Protein AF-A0AAF0LHL5-F1 (afdb_monomer)

Mean predicted aligned error: 13.48 Å

pLDDT: mean 75.41, std 19.01, range [27.33, 97.56]

Structure (mmCIF, N/CA/C/O backbone):
data_AF-A0AAF0LHL5-F1
#
_entry.id   AF-A0AAF0LHL5-F1
#
loop_
_atom_site.group_PDB
_atom_site.id
_atom_site.type_symbol
_atom_site.label_atom_id
_atom_site.label_alt_id
_atom_site.label_comp_id
_atom_site.label_asym_id
_atom_site.label_entity_id
_atom_site.label_seq_id
_atom_site.pdbx_PDB_ins_code
_atom_site.Cartn_x
_atom_site.Cartn_y
_atom_site.Cartn_z
_atom_site.occupancy
_atom_site.B_iso_or_equiv
_atom_site.auth_seq_id
_atom_site.auth_comp_id
_atom_site.auth_asym_id
_atom_site.auth_atom_id
_atom_site.pdbx_PDB_model_num
ATOM 1 N N . MET A 1 1 ? 44.526 -9.942 -24.706 1.00 38.28 1 MET A N 1
ATOM 2 C CA . MET A 1 1 ? 43.125 -10.410 -24.671 1.00 38.28 1 MET A CA 1
ATOM 3 C C . MET A 1 1 ? 43.137 -11.860 -24.228 1.00 38.28 1 MET A C 1
ATOM 5 O O . MET A 1 1 ? 43.639 -12.691 -24.967 1.00 38.28 1 MET A O 1
ATOM 9 N N . ALA A 1 2 ? 42.674 -12.140 -23.012 1.00 27.33 2 ALA A N 1
ATOM 10 C CA . ALA A 1 2 ? 42.518 -13.495 -22.497 1.00 27.33 2 ALA A CA 1
ATOM 11 C C . ALA A 1 2 ? 41.071 -13.632 -22.015 1.00 27.33 2 ALA A C 1
ATOM 13 O O . ALA A 1 2 ? 40.646 -12.921 -21.106 1.00 27.33 2 ALA A O 1
ATOM 14 N N . THR A 1 3 ? 40.298 -14.488 -22.676 1.00 32.75 3 THR A N 1
ATOM 15 C CA . THR A 1 3 ? 38.988 -14.941 -22.206 1.00 32.75 3 THR A CA 1
ATOM 16 C C . THR A 1 3 ? 39.207 -15.773 -20.950 1.00 32.75 3 THR A C 1
ATOM 18 O O . THR A 1 3 ? 39.743 -16.876 -21.018 1.00 32.75 3 THR A O 1
ATOM 21 N N . ALA A 1 4 ? 38.831 -15.227 -19.795 1.00 29.36 4 ALA A N 1
ATOM 22 C CA . ALA A 1 4 ? 38.802 -15.977 -18.550 1.00 29.36 4 ALA A CA 1
ATOM 23 C C . ALA A 1 4 ? 37.613 -16.947 -18.592 1.00 29.36 4 ALA A C 1
ATOM 25 O O . ALA A 1 4 ? 36.464 -16.557 -18.385 1.00 29.36 4 ALA A O 1
ATOM 26 N N . THR A 1 5 ? 37.887 -18.211 -18.904 1.00 32.66 5 THR A N 1
ATOM 27 C CA . THR A 1 5 ? 36.924 -19.304 -18.759 1.00 32.66 5 THR A CA 1
ATOM 28 C C . THR A 1 5 ? 36.717 -19.551 -17.268 1.00 32.66 5 THR A C 1
ATOM 30 O O . THR A 1 5 ? 37.652 -19.932 -16.564 1.00 32.66 5 THR A O 1
ATOM 33 N N . VAL A 1 6 ? 35.509 -19.290 -16.765 1.00 38.03 6 VAL A N 1
ATOM 34 C CA . VAL A 1 6 ? 35.156 -19.568 -15.367 1.00 38.03 6 VAL A CA 1
ATOM 35 C C . VAL A 1 6 ? 35.183 -21.089 -15.156 1.00 38.03 6 VAL A C 1
ATOM 37 O O . VAL A 1 6 ? 34.511 -21.802 -15.904 1.00 38.03 6 VAL A O 1
ATOM 40 N N . PRO A 1 7 ? 35.948 -21.613 -14.181 1.00 37.81 7 PRO A N 1
ATOM 41 C CA . PRO A 1 7 ? 36.013 -23.048 -13.940 1.00 37.81 7 PRO A CA 1
ATOM 42 C C . PRO A 1 7 ? 34.675 -23.583 -13.393 1.00 37.81 7 PRO A C 1
ATOM 44 O O . PRO A 1 7 ? 34.003 -22.890 -12.620 1.00 37.81 7 PRO A O 1
ATOM 47 N N . PRO A 1 8 ? 34.276 -24.813 -13.767 1.00 45.81 8 PRO A N 1
ATOM 48 C CA . PRO A 1 8 ? 33.046 -25.430 -13.282 1.00 45.81 8 PRO A CA 1
ATOM 49 C C . PRO A 1 8 ? 33.090 -25.646 -11.762 1.00 45.81 8 PRO A C 1
ATOM 51 O O . PRO A 1 8 ? 34.128 -25.977 -11.188 1.00 45.81 8 PRO A O 1
ATOM 54 N N . ARG A 1 9 ? 31.940 -25.461 -11.100 1.00 46.47 9 ARG A N 1
ATOM 55 C CA . ARG A 1 9 ? 31.793 -25.714 -9.660 1.00 46.47 9 ARG A CA 1
ATOM 56 C C . ARG A 1 9 ? 31.705 -27.219 -9.411 1.00 46.47 9 ARG A C 1
ATOM 58 O O . ARG A 1 9 ? 30.797 -27.880 -9.907 1.00 46.47 9 ARG A O 1
ATOM 65 N N . LEU A 1 10 ? 32.634 -27.730 -8.611 1.00 42.38 10 LEU A N 1
ATOM 66 C CA . LEU A 1 10 ? 32.668 -29.116 -8.153 1.00 42.38 10 LEU A CA 1
ATOM 67 C C . LEU A 1 10 ? 31.978 -29.212 -6.790 1.00 42.38 10 LEU A C 1
ATOM 69 O O . LEU A 1 10 ? 32.319 -28.462 -5.872 1.00 42.38 10 LEU A O 1
ATOM 73 N N . ARG A 1 11 ? 31.029 -30.139 -6.629 1.00 48.25 11 ARG A N 1
ATOM 74 C CA . ARG A 1 11 ? 30.453 -30.469 -5.317 1.00 48.25 11 ARG A CA 1
ATOM 75 C C . ARG A 1 11 ? 30.726 -31.933 -4.991 1.00 48.25 11 ARG A C 1
ATOM 77 O O . ARG A 1 11 ? 30.582 -32.801 -5.842 1.00 48.25 11 ARG A O 1
ATOM 84 N N . LYS A 1 12 ? 31.096 -32.202 -3.736 1.00 46.47 12 LYS A N 1
ATOM 85 C CA . LYS A 1 12 ? 31.250 -33.563 -3.212 1.00 46.47 12 LYS A CA 1
ATOM 86 C C . LYS A 1 12 ? 29.893 -34.273 -3.222 1.00 46.47 12 LYS A C 1
ATOM 88 O O . LYS A 1 12 ? 28.905 -33.722 -2.736 1.00 46.47 12 LYS A O 1
ATOM 93 N N . LYS A 1 13 ? 29.855 -35.467 -3.804 1.00 47.84 13 LYS A N 1
ATOM 94 C CA . LYS A 1 13 ? 28.648 -36.277 -3.956 1.00 47.84 13 LYS A CA 1
ATOM 95 C C . LYS A 1 13 ? 28.179 -36.791 -2.592 1.00 47.84 13 LYS A C 1
ATOM 97 O O . LYS A 1 13 ? 28.899 -37.536 -1.932 1.00 47.84 13 LYS A O 1
ATOM 102 N N . ASP A 1 14 ? 26.980 -36.397 -2.167 1.00 52.19 14 ASP A N 1
ATOM 103 C CA . ASP A 1 14 ? 26.334 -36.925 -0.959 1.00 52.19 14 ASP A CA 1
ATOM 104 C C . ASP A 1 14 ? 25.562 -38.203 -1.322 1.00 52.19 14 ASP A C 1
ATOM 106 O O . ASP A 1 14 ? 24.333 -38.240 -1.305 1.00 52.19 14 ASP A O 1
ATOM 110 N N . ASN A 1 15 ? 26.281 -39.262 -1.697 1.00 43.88 15 ASN A N 1
ATOM 111 C CA . ASN A 1 15 ? 25.680 -40.586 -1.808 1.00 43.88 15 ASN A CA 1
ATOM 112 C C . ASN A 1 15 ? 25.747 -41.229 -0.425 1.00 43.88 15 ASN A C 1
ATOM 114 O O . ASN A 1 15 ? 26.839 -41.459 0.087 1.00 43.88 15 ASN A O 1
ATOM 118 N N . GLY A 1 16 ? 24.586 -41.476 0.190 1.00 45.00 16 GLY A N 1
ATOM 119 C CA . GLY A 1 16 ? 24.410 -42.051 1.530 1.00 45.00 16 GLY A CA 1
ATOM 120 C C . GLY A 1 16 ? 24.912 -43.492 1.691 1.00 45.00 16 GLY A C 1
ATOM 121 O O . GLY A 1 16 ? 24.189 -44.353 2.180 1.00 45.00 16 GLY A O 1
ATOM 122 N N . THR A 1 17 ? 26.149 -43.769 1.291 1.00 43.41 17 THR A N 1
ATOM 123 C CA . THR A 1 17 ? 26.846 -45.038 1.474 1.00 43.41 17 THR A CA 1
ATOM 124 C C . THR A 1 17 ? 28.251 -44.728 1.996 1.00 43.41 17 THR A C 1
ATOM 126 O O . THR A 1 17 ? 29.038 -44.086 1.295 1.00 43.41 17 THR A O 1
ATOM 129 N N . PRO A 1 18 ? 28.595 -45.134 3.230 1.00 41.25 18 PRO A N 1
ATOM 130 C CA . PRO A 1 18 ? 29.926 -44.905 3.767 1.00 41.25 18 PRO A CA 1
ATOM 131 C C . PRO A 1 18 ? 30.899 -45.850 3.056 1.00 41.25 18 PRO A C 1
ATOM 133 O O . PRO A 1 18 ? 30.835 -47.058 3.257 1.00 41.25 18 PRO A O 1
ATOM 136 N N . GLY A 1 19 ? 31.778 -45.321 2.198 1.00 44.19 19 GLY A N 1
ATOM 137 C CA . GLY A 1 19 ? 32.835 -46.156 1.617 1.00 44.19 19 GLY A CA 1
ATOM 138 C C . GLY A 1 19 ? 33.629 -45.615 0.432 1.00 44.19 19 GLY A C 1
ATOM 139 O O . GLY A 1 19 ? 34.779 -46.007 0.299 1.00 44.19 19 GLY A O 1
ATOM 140 N N . ASN A 1 20 ? 33.109 -44.697 -0.389 1.00 39.62 20 ASN A N 1
ATOM 141 C CA . ASN A 1 20 ? 33.832 -44.260 -1.595 1.00 39.62 20 ASN A CA 1
ATOM 142 C C . ASN A 1 20 ? 34.191 -42.772 -1.532 1.00 39.62 20 ASN A C 1
ATOM 144 O O . ASN A 1 20 ? 33.354 -41.888 -1.705 1.00 39.62 20 ASN A O 1
ATOM 148 N N . GLY A 1 21 ? 35.464 -42.503 -1.241 1.00 42.56 21 GLY A N 1
ATOM 149 C CA . GLY A 1 21 ? 36.042 -41.167 -1.265 1.00 42.56 21 GLY A CA 1
ATOM 150 C C . GLY A 1 21 ? 36.269 -40.653 -2.689 1.00 42.56 21 GLY A C 1
ATOM 151 O O . GLY A 1 21 ? 36.716 -41.390 -3.560 1.00 42.56 21 GLY A O 1
ATOM 152 N N . GLY A 1 22 ? 36.021 -39.356 -2.886 1.00 46.38 22 GLY A N 1
ATOM 153 C CA . GLY A 1 22 ? 36.695 -38.554 -3.913 1.00 46.38 22 GLY A CA 1
ATOM 154 C C . GLY A 1 22 ? 35.899 -38.156 -5.155 1.00 46.38 22 GLY A C 1
ATOM 155 O O . GLY A 1 22 ? 36.423 -37.372 -5.939 1.00 46.38 22 GLY A O 1
ATOM 156 N N . GLU A 1 23 ? 34.661 -38.616 -5.348 1.00 47.50 23 GLU A N 1
ATOM 157 C CA . GLU A 1 23 ? 33.892 -38.231 -6.540 1.00 47.50 23 GLU A CA 1
ATOM 158 C C . GLU A 1 23 ? 33.192 -36.872 -6.333 1.00 47.50 23 GLU A C 1
ATOM 160 O O . GLU A 1 23 ? 32.371 -36.689 -5.425 1.00 47.50 23 GLU A O 1
ATOM 165 N N . PHE A 1 24 ? 33.558 -35.894 -7.163 1.00 48.97 24 PHE A N 1
ATOM 166 C CA . PHE A 1 24 ? 32.866 -34.615 -7.279 1.00 48.97 24 PHE A CA 1
ATOM 167 C C . PHE A 1 24 ? 31.948 -34.685 -8.498 1.00 48.97 24 PHE A C 1
ATOM 169 O O . PHE A 1 24 ? 32.434 -34.887 -9.609 1.00 48.97 24 PHE A O 1
ATOM 176 N N . ASP A 1 25 ? 30.643 -34.500 -8.308 1.00 45.47 25 ASP A N 1
ATOM 177 C CA . ASP A 1 25 ? 29.735 -34.334 -9.442 1.00 45.47 25 ASP A CA 1
ATOM 178 C C . ASP A 1 25 ? 29.863 -32.897 -9.970 1.00 45.47 25 ASP A C 1
ATOM 180 O O . ASP A 1 25 ? 29.970 -31.922 -9.210 1.00 45.47 25 ASP A O 1
ATOM 184 N N . VAL A 1 26 ? 29.841 -32.771 -11.297 1.00 48.06 26 VAL A N 1
ATOM 185 C CA . VAL A 1 26 ? 29.614 -31.492 -11.972 1.00 48.06 26 VAL A CA 1
ATOM 186 C C . VAL A 1 26 ? 28.176 -31.090 -11.657 1.00 48.06 26 VAL A C 1
ATOM 188 O O . VAL A 1 26 ? 27.253 -31.854 -11.928 1.00 48.06 26 VAL A O 1
ATOM 191 N N . ASP A 1 27 ? 27.972 -29.922 -11.047 1.00 42.53 27 ASP A N 1
ATOM 192 C CA . ASP A 1 27 ? 26.630 -29.423 -10.728 1.00 42.53 27 ASP A CA 1
ATOM 193 C C . ASP A 1 27 ? 25.882 -29.119 -12.040 1.00 42.53 27 ASP A C 1
ATOM 195 O O . ASP A 1 27 ? 25.999 -28.032 -12.598 1.00 42.53 27 ASP A O 1
ATOM 199 N N . THR A 1 28 ? 25.143 -30.100 -12.567 1.00 38.59 28 THR A N 1
ATOM 200 C CA . THR A 1 28 ? 24.335 -29.990 -13.795 1.00 38.59 28 THR A CA 1
ATOM 201 C C . THR A 1 28 ? 22.969 -29.364 -13.537 1.00 38.59 28 THR A C 1
ATOM 203 O O . THR A 1 28 ? 22.029 -29.593 -14.305 1.00 38.59 28 THR A O 1
ATOM 206 N N . ARG A 1 29 ? 22.799 -28.611 -12.440 1.00 42.00 29 ARG A N 1
ATOM 207 C CA . ARG A 1 29 ? 21.574 -27.833 -12.261 1.00 42.00 29 ARG A CA 1
ATOM 208 C C . ARG A 1 29 ? 21.427 -26.918 -13.478 1.00 42.00 29 ARG A C 1
ATOM 210 O O . ARG A 1 29 ? 22.375 -26.195 -13.782 1.00 42.00 29 ARG A O 1
ATOM 217 N N . PRO A 1 30 ? 20.288 -26.970 -14.192 1.00 35.88 30 PRO A N 1
ATOM 218 C CA . PRO A 1 30 ? 20.072 -26.078 -15.314 1.00 35.88 30 PRO A CA 1
ATOM 219 C C . PRO A 1 30 ? 20.246 -24.649 -14.807 1.00 35.88 30 PRO A C 1
ATOM 221 O O . PRO A 1 30 ? 19.722 -24.301 -13.741 1.00 35.88 30 PRO A O 1
ATOM 224 N N . ASP A 1 31 ? 21.025 -23.855 -15.544 1.00 40.19 31 ASP A N 1
ATOM 225 C CA . ASP A 1 31 ? 21.076 -22.411 -15.354 1.00 40.19 31 ASP A CA 1
ATOM 226 C C . ASP A 1 31 ? 19.644 -21.913 -15.155 1.00 40.19 31 ASP A C 1
ATOM 228 O O . ASP A 1 31 ? 18.743 -22.329 -15.887 1.00 40.19 31 ASP A O 1
ATOM 232 N N . ALA A 1 32 ? 19.416 -21.062 -14.149 1.00 36.19 32 ALA A N 1
ATOM 233 C CA . ALA A 1 32 ? 18.102 -20.464 -13.954 1.00 36.19 32 ALA A CA 1
ATOM 234 C C . ALA A 1 32 ? 17.621 -19.916 -15.309 1.00 36.19 32 ALA A C 1
ATOM 236 O O . ALA A 1 32 ? 18.301 -19.068 -15.892 1.00 36.19 32 ALA A O 1
ATOM 237 N N . ALA A 1 33 ? 16.475 -20.395 -15.813 1.00 39.56 33 ALA A N 1
ATOM 238 C CA . ALA A 1 33 ? 15.982 -20.080 -17.160 1.00 39.56 33 ALA A CA 1
ATOM 239 C C . ALA A 1 33 ? 15.688 -18.578 -17.375 1.00 39.56 33 ALA A C 1
ATOM 241 O O . ALA A 1 33 ? 15.368 -18.132 -18.477 1.00 39.56 33 ALA A O 1
ATOM 242 N N . VAL A 1 34 ? 15.811 -17.778 -16.316 1.00 40.72 34 VAL A N 1
ATOM 243 C CA . VAL A 1 34 ? 15.667 -16.329 -16.310 1.00 40.72 34 VAL A CA 1
ATOM 244 C C . VAL A 1 34 ? 17.029 -15.671 -16.553 1.00 40.72 34 VAL A C 1
ATOM 246 O O . VAL A 1 34 ? 17.827 -15.460 -15.640 1.00 40.72 34 VAL A O 1
ATOM 249 N N . THR A 1 35 ? 17.290 -15.278 -17.797 1.00 41.00 35 THR A N 1
ATOM 250 C CA . THR A 1 35 ? 18.408 -14.389 -18.137 1.00 41.00 35 THR A CA 1
ATOM 251 C C . THR A 1 35 ? 17.960 -12.929 -18.082 1.00 41.00 35 THR A C 1
ATOM 253 O O . THR A 1 35 ? 17.069 -12.535 -18.833 1.00 41.00 35 THR A O 1
ATOM 256 N N . LEU A 1 36 ? 18.607 -12.086 -17.266 1.00 47.03 36 LEU A N 1
ATOM 257 C CA . LEU A 1 36 ? 18.499 -10.634 -17.462 1.00 47.03 36 LEU A CA 1
ATOM 258 C C . LEU A 1 36 ? 19.210 -10.304 -18.786 1.00 47.03 36 LEU A C 1
ATOM 260 O O . LEU A 1 36 ? 20.405 -10.568 -18.937 1.00 47.03 36 LEU A O 1
ATOM 264 N N . ALA A 1 37 ? 18.493 -9.787 -19.781 1.00 42.94 37 ALA A N 1
ATOM 265 C CA . ALA A 1 37 ? 19.132 -9.322 -21.010 1.00 42.94 37 ALA A CA 1
ATOM 266 C C . ALA A 1 37 ? 20.176 -8.232 -20.675 1.00 42.94 37 ALA A C 1
ATOM 268 O O . ALA A 1 37 ? 19.993 -7.507 -19.689 1.00 42.94 37 ALA A O 1
ATOM 269 N N . PRO A 1 38 ? 21.274 -8.097 -21.449 1.00 39.66 38 PRO A N 1
ATOM 270 C CA . PRO A 1 38 ? 22.156 -6.947 -21.309 1.00 39.66 38 PRO A CA 1
ATOM 271 C C . PRO A 1 38 ? 21.309 -5.683 -21.445 1.00 39.66 38 PRO A C 1
ATOM 273 O O . PRO A 1 38 ? 20.625 -5.462 -22.442 1.00 39.66 38 PRO A O 1
ATOM 276 N N . VAL A 1 39 ? 21.311 -4.883 -20.387 1.00 43.81 39 VAL A N 1
ATOM 277 C CA . VAL A 1 39 ? 20.578 -3.626 -20.334 1.00 43.81 39 VAL A CA 1
ATOM 278 C C . VAL A 1 39 ? 21.131 -2.730 -21.429 1.00 43.81 39 VAL A C 1
ATOM 280 O O . VAL A 1 39 ? 22.306 -2.362 -21.382 1.00 43.81 39 VAL A O 1
ATOM 283 N N . TYR A 1 40 ? 20.297 -2.362 -22.404 1.00 40.28 40 TYR A N 1
ATOM 284 C CA . TYR A 1 40 ? 20.609 -1.224 -23.260 1.00 40.28 40 TYR A CA 1
ATOM 285 C C . TYR A 1 40 ? 20.796 -0.016 -22.344 1.00 40.28 40 TYR A C 1
ATOM 287 O O . TYR A 1 40 ? 19.884 0.333 -21.582 1.00 40.28 40 TYR A O 1
ATOM 295 N N . ALA A 1 41 ? 22.018 0.521 -22.368 1.00 35.41 41 ALA A N 1
ATOM 296 C CA . ALA A 1 41 ? 22.494 1.598 -21.518 1.00 35.41 41 ALA A CA 1
ATOM 297 C C . ALA A 1 41 ? 21.433 2.697 -21.403 1.00 35.41 41 ALA A C 1
ATOM 299 O O . ALA A 1 41 ? 20.963 3.230 -22.405 1.00 35.41 41 ALA A O 1
ATOM 300 N N . GLY A 1 42 ? 21.036 2.987 -20.168 1.00 37.75 42 GLY A N 1
ATOM 301 C CA . GLY A 1 42 ? 20.027 4.000 -19.894 1.00 37.75 42 GLY A CA 1
ATOM 302 C C . GLY A 1 42 ? 19.962 4.395 -18.429 1.00 37.75 42 GLY A C 1
ATOM 303 O O . GLY A 1 42 ? 19.855 5.579 -18.141 1.00 37.75 42 GLY A O 1
ATOM 304 N N . GLY A 1 43 ? 20.080 3.463 -17.472 1.00 45.00 43 GLY A N 1
ATOM 305 C CA . GLY A 1 43 ? 19.983 3.909 -16.076 1.00 45.00 43 GLY A CA 1
ATOM 306 C C . GLY A 1 43 ? 20.343 2.971 -14.930 1.00 45.00 43 GLY A C 1
ATOM 307 O O . GLY A 1 43 ? 20.438 3.420 -13.791 1.00 45.00 43 GLY A O 1
ATOM 308 N N . ALA A 1 44 ? 20.635 1.703 -15.196 1.00 56.22 44 ALA A N 1
ATOM 309 C CA . ALA A 1 44 ? 21.419 0.868 -14.290 1.00 56.22 44 ALA A CA 1
ATOM 310 C C . ALA A 1 44 ? 22.717 0.510 -15.016 1.00 56.22 44 ALA A C 1
ATOM 312 O O . ALA A 1 44 ? 22.676 0.236 -16.219 1.00 56.22 44 ALA A O 1
ATOM 313 N N . THR A 1 45 ? 23.863 0.557 -14.333 1.00 63.16 45 THR A N 1
ATOM 314 C CA . THR A 1 45 ? 25.129 0.163 -14.960 1.00 63.16 45 THR A CA 1
ATOM 315 C C . THR A 1 45 ? 25.012 -1.287 -15.430 1.00 63.16 45 THR A C 1
ATOM 317 O O . THR A 1 45 ? 24.364 -2.110 -14.779 1.00 63.16 45 THR A O 1
ATOM 320 N N . ARG A 1 46 ? 25.617 -1.613 -16.577 1.00 68.31 46 ARG A N 1
ATOM 321 C CA . ARG A 1 46 ? 25.714 -2.996 -17.073 1.00 68.31 46 ARG A CA 1
ATOM 322 C C . ARG A 1 46 ? 26.206 -3.940 -15.968 1.00 68.31 46 ARG A C 1
ATOM 324 O O . ARG A 1 46 ? 25.640 -5.005 -15.773 1.00 68.31 46 ARG A O 1
ATOM 331 N N . GLU A 1 47 ? 27.152 -3.461 -15.169 1.00 73.88 47 GLU A N 1
ATOM 332 C CA . GLU A 1 47 ? 27.673 -4.111 -13.965 1.00 73.88 47 GLU A CA 1
ATOM 333 C C . GLU A 1 47 ? 26.588 -4.461 -12.935 1.00 73.88 47 GLU A C 1
ATOM 335 O O . GLU A 1 47 ? 26.578 -5.570 -12.415 1.00 73.88 47 GLU A O 1
ATOM 340 N N . ALA A 1 48 ? 25.640 -3.560 -12.651 1.00 73.44 48 ALA A N 1
ATOM 341 C CA . ALA A 1 48 ? 24.557 -3.835 -11.707 1.00 73.44 48 ALA A CA 1
ATOM 342 C C . ALA A 1 48 ? 23.600 -4.920 -12.225 1.00 73.44 48 ALA A C 1
ATOM 344 O O . ALA A 1 48 ? 23.085 -5.720 -11.442 1.00 73.44 48 ALA A O 1
ATOM 345 N N . ALA A 1 49 ? 23.360 -4.965 -13.537 1.00 74.44 49 ALA A N 1
ATOM 346 C CA . ALA A 1 49 ? 22.585 -6.039 -14.150 1.00 74.44 49 ALA A CA 1
ATOM 347 C C . ALA A 1 49 ? 23.347 -7.371 -14.109 1.00 74.44 49 ALA A C 1
ATOM 349 O O . ALA A 1 49 ? 22.762 -8.395 -13.760 1.00 74.44 49 ALA A O 1
ATOM 350 N N . ASP A 1 50 ? 24.649 -7.349 -14.393 1.00 78.31 50 ASP A N 1
ATOM 351 C CA . ASP A 1 50 ? 25.531 -8.520 -14.375 1.00 78.31 50 ASP A CA 1
ATOM 352 C C . ASP A 1 50 ? 25.641 -9.112 -12.966 1.00 78.31 50 ASP A C 1
ATOM 354 O O . ASP A 1 50 ? 25.350 -10.290 -12.773 1.00 78.31 50 ASP A O 1
ATOM 358 N N . ALA A 1 51 ? 25.889 -8.278 -11.955 1.00 79.75 51 ALA A N 1
ATOM 359 C CA . ALA A 1 51 ? 25.927 -8.699 -10.557 1.00 79.75 51 ALA A CA 1
ATOM 360 C C . ALA A 1 51 ? 24.607 -9.347 -10.105 1.00 79.75 51 ALA A C 1
ATOM 362 O O . ALA A 1 51 ? 24.601 -10.331 -9.364 1.00 79.75 51 ALA A O 1
ATOM 363 N N . ARG A 1 52 ? 23.464 -8.829 -10.573 1.00 84.69 52 ARG A N 1
ATOM 364 C CA . ARG A 1 52 ? 22.151 -9.418 -10.272 1.00 84.69 52 ARG A CA 1
ATOM 365 C C . ARG A 1 52 ? 21.921 -10.726 -11.022 1.00 84.69 52 ARG A C 1
ATOM 367 O O . ARG A 1 52 ? 21.326 -11.631 -10.446 1.00 84.69 52 ARG A O 1
ATOM 374 N N . ARG A 1 53 ? 22.415 -10.875 -12.254 1.00 81.12 53 ARG A N 1
ATOM 375 C CA . ARG A 1 53 ? 22.396 -12.170 -12.958 1.00 81.12 53 ARG A CA 1
ATOM 376 C C . ARG A 1 53 ? 23.195 -13.220 -12.215 1.00 81.12 53 ARG A C 1
ATOM 378 O O . ARG A 1 53 ? 22.707 -14.329 -12.023 1.00 81.12 53 ARG A O 1
ATOM 385 N N . ASP A 1 54 ? 24.395 -12.864 -11.784 1.00 80.25 54 ASP A N 1
ATOM 386 C CA . ASP A 1 54 ? 25.271 -13.784 -11.070 1.00 80.25 54 ASP A CA 1
ATOM 387 C C . ASP A 1 54 ? 24.680 -14.159 -9.709 1.00 80.25 54 ASP A C 1
ATOM 3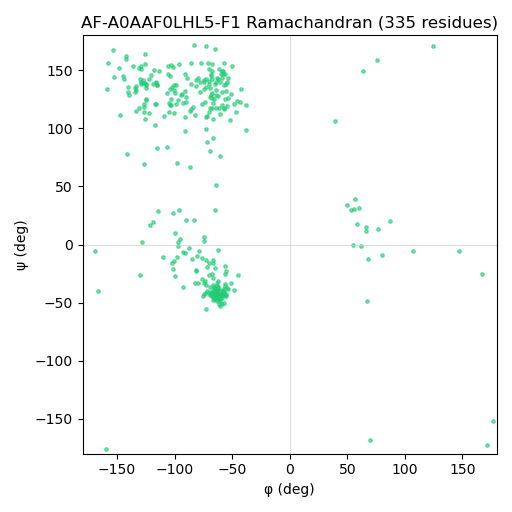89 O O . ASP A 1 54 ? 24.717 -15.329 -9.324 1.00 80.25 54 ASP A O 1
ATOM 393 N N . ALA A 1 55 ? 24.024 -13.211 -9.030 1.00 79.62 55 ALA A N 1
ATOM 394 C CA . ALA A 1 55 ? 23.230 -13.503 -7.843 1.00 79.62 55 ALA A CA 1
ATOM 395 C C . ALA A 1 55 ? 22.083 -14.479 -8.154 1.00 79.62 55 ALA A C 1
ATOM 397 O O . ALA A 1 55 ? 21.934 -15.466 -7.441 1.00 79.62 55 ALA A O 1
ATOM 398 N N . LEU A 1 56 ? 21.319 -14.271 -9.236 1.00 80.94 56 LEU A N 1
ATOM 399 C CA . LEU A 1 56 ? 20.215 -15.161 -9.614 1.00 80.94 56 LEU A CA 1
ATOM 400 C C . LEU A 1 56 ? 20.698 -16.582 -9.911 1.00 80.94 56 LEU A C 1
ATOM 402 O O . LEU A 1 56 ? 20.098 -17.540 -9.429 1.00 80.94 56 LEU A O 1
ATOM 406 N N . ARG A 1 57 ? 21.805 -16.717 -10.649 1.00 80.44 57 ARG A N 1
ATOM 407 C CA . ARG A 1 57 ? 22.456 -18.008 -10.920 1.00 80.44 57 ARG A CA 1
ATOM 408 C C . ARG A 1 57 ? 22.974 -18.664 -9.641 1.00 80.44 57 ARG A C 1
ATOM 410 O O . ARG A 1 57 ? 22.884 -19.876 -9.489 1.00 80.44 57 ARG A O 1
ATOM 417 N N . GLY A 1 58 ? 23.518 -17.873 -8.716 1.00 80.06 58 GLY A N 1
ATOM 418 C CA . GLY A 1 58 ? 24.114 -18.368 -7.478 1.00 80.06 58 GLY A CA 1
ATOM 419 C C . GLY A 1 58 ? 23.103 -18.810 -6.417 1.00 80.06 58 GLY A C 1
ATOM 420 O O . GLY A 1 58 ? 23.297 -19.854 -5.798 1.00 80.06 58 GLY A O 1
ATOM 421 N N . SER A 1 59 ? 22.046 -18.029 -6.185 1.00 81.25 59 SER A N 1
ATOM 422 C CA . SER A 1 59 ? 21.090 -18.226 -5.082 1.00 81.25 59 SER A CA 1
ATOM 423 C C . SER A 1 59 ? 19.702 -18.697 -5.534 1.00 81.25 59 SER A C 1
ATOM 425 O O . SER A 1 59 ? 18.864 -19.034 -4.692 1.00 81.25 59 SER A O 1
ATOM 427 N N . GLY A 1 60 ? 19.419 -18.673 -6.842 1.00 81.06 60 GLY A N 1
ATOM 428 C CA . GLY A 1 60 ? 18.082 -18.905 -7.391 1.00 81.06 60 GLY A CA 1
ATOM 429 C C . GLY A 1 60 ? 17.069 -17.817 -7.021 1.00 81.06 60 GLY A C 1
ATOM 430 O O . GLY A 1 60 ? 15.867 -18.025 -7.187 1.00 81.06 60 GLY A O 1
ATOM 431 N N . PHE A 1 61 ? 17.517 -16.684 -6.467 1.00 84.00 61 PHE A N 1
ATOM 432 C CA . PHE A 1 61 ? 16.645 -15.585 -6.064 1.00 84.00 61 PHE A CA 1
ATOM 433 C C . PHE A 1 61 ? 17.382 -14.252 -5.946 1.00 84.00 61 PHE A C 1
ATOM 435 O O . PHE A 1 61 ? 18.408 -14.142 -5.275 1.00 84.00 61 PHE A O 1
ATOM 442 N N . VAL A 1 62 ? 16.792 -13.200 -6.501 1.00 86.69 62 VAL A N 1
ATOM 443 C CA . VAL A 1 62 ? 17.297 -11.835 -6.385 1.00 86.69 62 VAL A CA 1
ATOM 444 C C . VAL A 1 62 ? 16.184 -10.941 -5.855 1.00 86.69 62 VAL A C 1
ATOM 446 O O . VAL A 1 62 ? 15.170 -10.788 -6.534 1.00 86.69 62 VAL A O 1
ATOM 449 N N . PRO A 1 63 ? 16.350 -10.306 -4.683 1.00 89.44 63 PRO A N 1
ATOM 450 C CA . PRO A 1 63 ? 15.344 -9.393 -4.161 1.00 89.44 63 PRO A CA 1
ATOM 451 C C . PRO A 1 63 ? 15.247 -8.135 -5.029 1.00 89.44 63 PRO A C 1
ATOM 453 O O . PRO A 1 63 ? 16.242 -7.677 -5.608 1.00 89.44 63 PRO A O 1
ATOM 456 N N . ALA A 1 64 ? 14.055 -7.543 -5.096 1.00 91.31 64 ALA A N 1
ATOM 457 C CA . ALA A 1 64 ? 13.880 -6.222 -5.689 1.00 91.31 64 ALA A CA 1
ATOM 458 C C . ALA A 1 64 ? 14.716 -5.175 -4.940 1.00 91.31 64 ALA A C 1
ATOM 460 O O . ALA A 1 64 ? 14.886 -5.247 -3.723 1.00 91.31 64 ALA A O 1
ATOM 461 N N . VAL A 1 65 ? 15.206 -4.180 -5.673 1.00 91.06 65 VAL A N 1
ATOM 462 C CA . VAL A 1 65 ? 15.942 -3.043 -5.109 1.00 91.06 65 VAL A CA 1
ATOM 463 C C . VAL A 1 65 ? 15.314 -1.749 -5.594 1.00 91.06 65 VAL A C 1
ATOM 465 O O . VAL A 1 65 ? 14.948 -1.633 -6.760 1.00 91.06 65 VAL A O 1
ATOM 468 N N . ALA A 1 66 ? 15.198 -0.759 -4.719 1.00 91.44 66 ALA A N 1
ATOM 469 C CA . ALA A 1 66 ? 14.824 0.586 -5.123 1.00 91.44 66 ALA A CA 1
ATOM 470 C C . ALA A 1 66 ? 16.061 1.488 -5.149 1.00 91.44 66 ALA A C 1
ATOM 472 O O . ALA A 1 66 ? 17.048 1.248 -4.459 1.00 91.44 66 ALA A O 1
ATOM 473 N N . GLY A 1 67 ? 16.015 2.536 -5.960 1.00 89.62 67 GLY A N 1
ATOM 474 C CA . GLY A 1 67 ? 17.080 3.535 -6.028 1.00 89.62 67 GLY A CA 1
ATOM 475 C C . GLY A 1 67 ? 16.562 4.831 -6.624 1.00 89.62 67 GLY A C 1
ATOM 476 O O . GLY A 1 67 ? 15.380 4.920 -6.948 1.00 89.62 67 GLY A O 1
ATOM 477 N N . ARG A 1 68 ? 17.439 5.816 -6.823 1.00 90.31 68 ARG A N 1
ATOM 478 C CA . ARG A 1 68 ? 17.070 7.092 -7.458 1.00 90.31 68 ARG A CA 1
ATOM 479 C C . ARG A 1 68 ? 16.469 6.898 -8.845 1.00 90.31 68 ARG A C 1
ATOM 481 O O . ARG A 1 68 ? 16.712 5.868 -9.492 1.00 90.31 68 ARG A O 1
ATOM 488 N N . ILE A 1 69 ? 15.681 7.870 -9.287 1.00 89.19 69 ILE A N 1
ATOM 489 C CA . ILE A 1 69 ? 15.116 7.882 -10.635 1.00 89.19 69 ILE A CA 1
ATOM 490 C C . ILE A 1 69 ? 16.257 8.076 -11.630 1.00 89.19 69 ILE A C 1
ATOM 492 O O . ILE A 1 69 ? 17.078 8.976 -11.468 1.00 89.19 69 ILE A O 1
ATOM 496 N N . VAL A 1 70 ? 16.311 7.235 -12.665 1.00 83.38 70 VAL A N 1
ATOM 497 C CA . VAL A 1 70 ? 17.305 7.377 -13.731 1.00 83.38 70 VAL A CA 1
ATOM 498 C C . VAL A 1 70 ? 16.608 7.465 -15.074 1.00 83.38 70 VAL A C 1
ATOM 500 O O . VAL A 1 70 ? 15.814 6.588 -15.411 1.00 83.38 70 VAL A O 1
ATOM 503 N N . GLY A 1 71 ? 16.911 8.541 -15.806 1.00 75.56 71 GLY A N 1
ATOM 504 C CA . GLY A 1 71 ? 16.326 8.884 -17.101 1.00 75.56 71 GLY A CA 1
ATOM 505 C C . GLY A 1 71 ? 14.821 9.169 -17.065 1.00 75.56 71 GLY A C 1
ATOM 506 O O . GLY A 1 71 ? 14.053 8.632 -16.267 1.00 75.56 71 GLY A O 1
ATOM 507 N N . SER A 1 72 ? 14.376 10.043 -17.962 1.00 74.56 72 SER A N 1
ATOM 508 C CA . SER A 1 72 ? 12.955 10.370 -18.130 1.00 74.56 72 SER A CA 1
ATOM 509 C C . SER A 1 72 ? 12.330 9.652 -19.327 1.00 74.56 72 SER A C 1
ATOM 511 O O . SER A 1 72 ? 11.109 9.448 -19.356 1.00 74.56 72 SER A O 1
ATOM 513 N N . ASP A 1 73 ? 13.141 9.211 -20.291 1.00 85.12 73 ASP A N 1
ATOM 514 C CA . ASP A 1 73 ? 12.661 8.527 -21.482 1.00 85.12 73 ASP A CA 1
ATOM 515 C C . ASP A 1 73 ? 12.068 7.151 -21.145 1.00 85.12 73 ASP A C 1
ATOM 517 O O . ASP A 1 73 ? 12.335 6.533 -20.107 1.00 85.12 73 ASP A O 1
ATOM 521 N N . SER A 1 74 ? 11.174 6.686 -22.017 1.00 83.62 74 SER A N 1
ATOM 522 C CA . SER A 1 74 ? 10.455 5.442 -21.765 1.00 83.62 74 SER A CA 1
ATOM 523 C C . SER A 1 74 ? 11.376 4.229 -21.794 1.00 83.62 74 SER A C 1
ATOM 525 O O . SER A 1 74 ? 11.075 3.242 -21.121 1.00 83.62 74 SER A O 1
ATOM 527 N N . THR A 1 75 ? 12.463 4.281 -22.563 1.00 82.81 75 THR A N 1
ATOM 528 C CA . THR A 1 75 ? 13.347 3.140 -22.748 1.00 82.81 75 THR A CA 1
ATOM 529 C C . THR A 1 75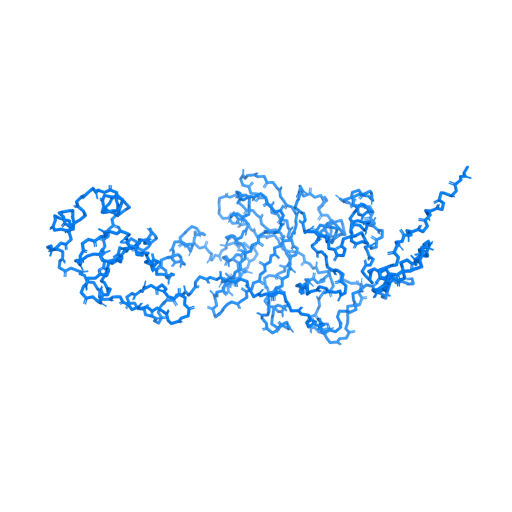 ? 14.157 2.887 -21.485 1.00 82.81 75 THR A C 1
ATOM 531 O O . THR A 1 75 ? 14.069 1.828 -20.858 1.00 82.81 75 THR A O 1
ATOM 534 N N . THR A 1 76 ? 14.866 3.919 -21.053 1.00 82.56 76 THR A N 1
ATOM 535 C CA . THR A 1 76 ? 15.668 3.932 -19.839 1.00 82.56 76 THR A CA 1
ATOM 536 C C . THR A 1 76 ? 14.856 3.570 -18.604 1.00 82.56 76 THR A C 1
ATOM 538 O O . THR A 1 76 ? 15.307 2.777 -17.774 1.00 82.56 76 THR A O 1
ATOM 541 N N . TRP A 1 77 ? 13.642 4.107 -18.478 1.00 88.12 77 TRP A N 1
ATOM 542 C CA . TRP A 1 77 ? 12.815 3.862 -17.302 1.00 88.12 77 TRP A CA 1
ATOM 543 C C . TRP A 1 77 ? 12.396 2.398 -17.173 1.00 88.12 77 TRP A C 1
ATOM 545 O O . TRP A 1 77 ? 12.504 1.829 -16.087 1.00 88.12 77 TRP A O 1
ATOM 555 N N . TRP A 1 78 ? 11.957 1.777 -18.274 1.00 86.19 78 TRP A N 1
ATOM 556 C CA . TRP A 1 78 ? 11.572 0.363 -18.286 1.00 86.19 78 TRP A CA 1
ATOM 557 C C . TRP A 1 78 ? 12.780 -0.540 -18.058 1.00 86.19 78 TRP A C 1
ATOM 559 O O . TRP A 1 78 ? 12.722 -1.426 -17.209 1.00 86.19 78 TRP A O 1
ATOM 569 N N . ASN A 1 79 ? 13.902 -0.258 -18.722 1.00 83.88 79 ASN A N 1
ATOM 570 C CA . ASN A 1 79 ? 15.139 -1.013 -18.544 1.00 83.88 79 ASN A CA 1
ATOM 571 C C . ASN A 1 79 ? 15.619 -0.963 -17.083 1.00 83.88 79 ASN A C 1
ATOM 573 O O . ASN A 1 79 ? 15.927 -1.991 -16.484 1.00 83.88 79 ASN A O 1
ATOM 577 N N . THR A 1 80 ? 15.621 0.228 -16.480 1.00 85.00 80 THR A N 1
ATOM 578 C CA . THR A 1 80 ? 16.018 0.421 -15.078 1.00 85.00 80 THR A CA 1
ATOM 579 C C . THR A 1 80 ? 15.053 -0.279 -14.127 1.00 85.00 80 THR A C 1
ATOM 581 O O . THR A 1 80 ? 15.494 -0.934 -13.184 1.00 85.00 80 THR A O 1
ATOM 584 N N . ALA A 1 81 ? 13.743 -0.193 -14.381 1.00 88.50 81 ALA A N 1
ATOM 585 C CA . ALA A 1 81 ? 12.755 -0.923 -13.602 1.00 88.50 81 ALA A CA 1
ATOM 586 C C . ALA A 1 81 ? 13.014 -2.435 -13.680 1.00 88.50 81 ALA A C 1
ATOM 588 O O . ALA A 1 81 ? 13.157 -3.069 -12.641 1.00 88.50 81 ALA A O 1
ATOM 589 N N . LEU A 1 82 ? 13.171 -3.014 -14.871 1.00 85.94 82 LEU A N 1
ATOM 590 C CA . LEU A 1 82 ? 13.405 -4.452 -15.041 1.00 85.94 82 LEU A CA 1
ATOM 591 C C . LEU A 1 82 ? 14.638 -4.945 -14.279 1.00 85.94 82 LEU A C 1
ATOM 593 O O . LEU A 1 82 ? 14.552 -5.956 -13.588 1.00 85.94 82 LEU A O 1
ATOM 597 N N . VAL A 1 83 ? 15.752 -4.212 -14.315 1.00 85.31 83 VAL A N 1
ATOM 598 C CA . VAL A 1 83 ? 16.947 -4.565 -13.525 1.00 85.31 83 VAL A CA 1
ATOM 599 C C . VAL A 1 83 ? 16.626 -4.621 -12.037 1.00 85.31 83 VAL A C 1
ATOM 601 O O . VAL A 1 83 ? 17.082 -5.517 -11.335 1.00 85.31 83 VAL A O 1
ATOM 604 N N . ARG A 1 84 ? 15.814 -3.683 -11.554 1.00 89.00 84 ARG A N 1
ATOM 605 C CA . ARG A 1 84 ? 15.456 -3.511 -10.145 1.00 89.00 84 ARG A CA 1
ATOM 606 C C . ARG A 1 84 ? 14.384 -4.480 -9.632 1.00 89.00 84 ARG A C 1
ATOM 608 O O . ARG A 1 84 ? 14.108 -4.476 -8.434 1.00 89.00 84 ARG A O 1
ATOM 615 N N . ALA A 1 85 ? 13.785 -5.298 -10.497 1.00 89.62 85 ALA A N 1
ATOM 616 C CA . ALA A 1 85 ? 12.715 -6.220 -10.114 1.00 89.62 85 ALA A CA 1
ATOM 617 C C . ALA A 1 85 ? 13.221 -7.394 -9.261 1.00 89.62 85 ALA A C 1
ATOM 619 O O . ALA A 1 85 ? 14.392 -7.766 -9.324 1.00 89.62 85 ALA A O 1
ATOM 620 N N . GLU A 1 86 ? 12.326 -7.985 -8.471 1.00 88.62 86 GLU A N 1
ATOM 621 C CA . GLU A 1 86 ? 12.571 -9.250 -7.770 1.00 88.62 86 GLU A CA 1
ATOM 622 C C . GLU A 1 86 ? 12.521 -10.407 -8.765 1.00 88.62 86 GLU A C 1
ATOM 624 O O . GLU A 1 86 ? 11.572 -10.474 -9.529 1.00 88.62 86 GLU A O 1
ATOM 629 N N . TYR A 1 87 ? 13.471 -11.334 -8.743 1.00 85.62 87 TYR A N 1
ATOM 630 C CA . TYR A 1 87 ? 13.448 -12.515 -9.607 1.00 85.62 87 TYR A CA 1
ATOM 631 C C . TYR A 1 87 ? 13.615 -13.778 -8.786 1.00 85.62 87 TYR A C 1
ATOM 633 O O . TYR A 1 87 ? 14.409 -13.821 -7.846 1.00 85.62 87 TYR A O 1
ATOM 641 N N . ALA A 1 88 ? 12.896 -14.820 -9.171 1.00 83.00 88 ALA A N 1
ATOM 642 C CA . ALA A 1 88 ? 13.032 -16.143 -8.596 1.00 83.00 88 ALA A CA 1
ATOM 643 C C . ALA A 1 88 ? 13.304 -17.149 -9.722 1.00 83.00 88 ALA A C 1
ATOM 645 O O . ALA A 1 88 ? 12.712 -17.051 -10.791 1.00 83.00 88 ALA A O 1
ATOM 646 N N . GLY A 1 89 ? 14.230 -18.084 -9.505 1.00 71.62 89 GLY A N 1
ATOM 647 C CA . GLY A 1 89 ? 14.454 -19.192 -10.434 1.00 71.62 89 GLY A CA 1
ATOM 648 C C . GLY A 1 89 ? 13.319 -20.219 -10.375 1.00 71.62 89 GLY A C 1
ATOM 649 O O . GLY A 1 89 ? 12.508 -20.206 -9.449 1.00 71.62 89 GLY A O 1
ATOM 650 N N . ASP A 1 90 ? 13.319 -21.167 -11.313 1.00 67.56 90 ASP A N 1
ATOM 651 C CA . ASP A 1 90 ? 12.208 -22.101 -11.592 1.00 67.56 90 ASP A CA 1
ATOM 652 C C . ASP A 1 90 ? 11.734 -22.949 -10.393 1.00 67.56 90 ASP A C 1
ATOM 654 O O . ASP A 1 90 ? 10.626 -23.482 -10.374 1.00 67.56 90 ASP A O 1
ATOM 658 N N . SER A 1 91 ? 12.558 -23.066 -9.351 1.00 63.50 91 SER A N 1
ATOM 659 C CA . SER A 1 91 ? 12.231 -23.801 -8.123 1.00 63.50 91 SER A CA 1
ATOM 660 C C . SER A 1 91 ? 11.350 -23.023 -7.129 1.00 63.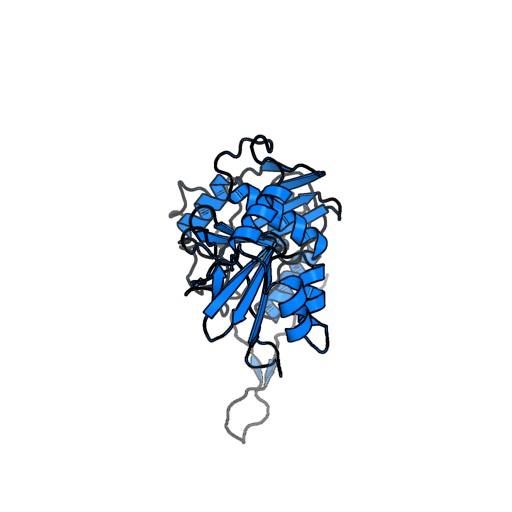50 91 SER A C 1
ATOM 662 O O . SER A 1 91 ? 10.861 -23.605 -6.151 1.00 63.50 91 SER A O 1
ATOM 664 N N . ARG A 1 92 ? 11.127 -21.719 -7.343 1.00 67.31 92 ARG A N 1
ATOM 665 C CA . ARG A 1 92 ? 10.437 -20.820 -6.406 1.00 67.31 92 ARG A CA 1
ATOM 666 C C . ARG A 1 92 ? 9.194 -20.190 -7.034 1.00 67.31 92 ARG A C 1
ATOM 668 O O . ARG A 1 92 ? 9.146 -19.908 -8.221 1.00 67.31 92 ARG A O 1
ATOM 675 N N . ALA A 1 93 ? 8.171 -19.982 -6.206 1.00 78.31 93 ALA A N 1
ATOM 676 C CA . ALA A 1 93 ? 6.985 -19.239 -6.617 1.00 78.31 93 ALA A CA 1
ATOM 677 C C . ALA A 1 93 ? 7.342 -17.762 -6.840 1.00 78.31 93 ALA A C 1
ATOM 679 O O . ALA A 1 93 ? 8.120 -17.197 -6.070 1.00 78.31 93 ALA A O 1
ATOM 680 N N . GLU A 1 94 ? 6.744 -17.140 -7.853 1.00 82.75 94 GLU A N 1
ATOM 681 C CA . GLU A 1 94 ? 7.002 -15.749 -8.225 1.00 82.75 94 GLU A CA 1
ATOM 682 C C . GLU A 1 94 ? 5.684 -14.974 -8.349 1.00 82.75 94 GLU A C 1
ATOM 684 O O . GLU A 1 94 ? 4.620 -15.540 -8.603 1.00 82.75 94 GLU A O 1
ATOM 689 N N . TYR A 1 95 ? 5.746 -13.660 -8.151 1.00 89.19 95 TYR A N 1
ATOM 690 C CA . TYR A 1 95 ? 4.633 -12.766 -8.447 1.00 89.19 95 TYR A CA 1
ATOM 691 C C . TYR A 1 95 ? 4.661 -12.356 -9.916 1.00 89.19 95 TYR A C 1
ATOM 693 O O . TYR A 1 95 ? 5.717 -12.014 -10.458 1.00 89.19 95 TYR A O 1
ATOM 701 N N . ALA A 1 96 ? 3.488 -12.339 -10.551 1.00 89.38 96 ALA A N 1
ATOM 702 C CA . ALA A 1 96 ? 3.369 -11.867 -11.921 1.00 89.38 96 ALA A CA 1
ATOM 703 C C . ALA A 1 96 ? 3.763 -10.386 -11.993 1.00 89.38 96 ALA A C 1
ATOM 705 O O . ALA A 1 96 ? 3.241 -9.553 -11.252 1.00 89.38 96 ALA A O 1
ATOM 706 N N . LYS A 1 97 ? 4.678 -10.056 -12.900 1.00 88.94 97 LYS A N 1
ATOM 707 C CA . LYS A 1 97 ? 5.151 -8.688 -13.126 1.00 88.94 97 LYS A CA 1
ATOM 708 C C . LYS A 1 97 ? 4.438 -8.093 -14.312 1.00 88.94 97 LYS A C 1
ATOM 710 O O . LYS A 1 97 ? 4.302 -8.766 -15.330 1.00 88.94 97 LYS A O 1
ATOM 715 N N . LEU A 1 98 ? 4.027 -6.834 -14.207 1.00 88.56 98 LEU A N 1
ATOM 716 C CA . LEU A 1 98 ? 3.492 -6.132 -15.362 1.00 88.56 98 LEU A CA 1
ATOM 717 C C . LEU A 1 98 ? 4.597 -5.978 -16.423 1.00 88.56 98 LEU A C 1
ATOM 719 O O . LEU A 1 98 ? 5.589 -5.291 -16.161 1.00 88.56 98 LEU A O 1
ATOM 723 N N . PRO A 1 99 ? 4.429 -6.574 -17.612 1.00 84.88 99 PRO A N 1
ATOM 724 C CA . PRO A 1 99 ? 5.412 -6.478 -18.676 1.00 84.88 99 PRO A CA 1
ATOM 725 C C . PRO A 1 99 ? 5.328 -5.128 -19.375 1.00 84.88 99 PRO A C 1
ATOM 727 O O . PRO A 1 99 ? 4.286 -4.464 -19.382 1.00 84.88 99 PRO A O 1
ATOM 730 N N . GLU A 1 100 ? 6.438 -4.739 -19.996 1.00 83.81 100 GLU A N 1
ATOM 731 C CA . GLU A 1 100 ? 6.565 -3.432 -20.628 1.00 83.81 100 GLU A CA 1
ATOM 732 C C . GLU A 1 100 ? 5.630 -3.225 -21.813 1.00 83.81 100 GLU A C 1
ATOM 734 O O . GLU A 1 100 ? 5.355 -2.084 -22.136 1.00 83.81 100 GLU A O 1
ATOM 739 N N . ASP A 1 101 ? 5.098 -4.270 -22.434 1.00 80.06 101 ASP A N 1
ATOM 740 C CA . ASP A 1 101 ? 4.266 -4.217 -23.640 1.00 80.06 101 ASP A CA 1
ATOM 741 C C . ASP A 1 101 ? 2.851 -4.779 -23.427 1.00 80.06 101 ASP A C 1
ATOM 743 O O . ASP A 1 101 ? 2.149 -5.130 -24.382 1.00 80.06 101 ASP A O 1
ATOM 747 N N . PHE A 1 102 ? 2.409 -4.856 -22.167 1.00 82.31 102 PHE A N 1
ATOM 748 C CA . PHE A 1 102 ? 1.094 -5.385 -21.824 1.00 82.31 102 PHE A CA 1
ATOM 749 C C . PHE A 1 102 ? -0.025 -4.725 -22.641 1.00 82.31 102 PHE A C 1
ATOM 751 O O . PHE A 1 102 ? -0.197 -3.504 -22.670 1.00 82.31 102 PHE A O 1
ATOM 758 N N . SER A 1 103 ? -0.864 -5.560 -23.244 1.00 77.62 103 SER A N 1
ATOM 759 C CA . SER A 1 103 ? -2.066 -5.132 -23.946 1.00 77.62 103 SER A CA 1
ATOM 760 C C . SER A 1 103 ? -3.195 -6.098 -23.647 1.00 77.62 103 SER A C 1
ATOM 762 O O . SER A 1 103 ? -3.065 -7.301 -23.861 1.00 77.62 103 SER A O 1
ATOM 764 N N . LEU A 1 104 ? -4.344 -5.562 -23.230 1.00 71.56 104 LEU A N 1
ATOM 765 C CA . LEU A 1 104 ? -5.561 -6.352 -23.036 1.00 71.56 104 LEU A CA 1
ATOM 766 C C . LEU A 1 104 ? -5.969 -7.115 -24.302 1.00 71.56 104 LEU A C 1
ATOM 768 O O . LEU A 1 104 ? -6.464 -8.230 -24.203 1.00 71.56 104 LEU A O 1
ATOM 772 N N . LYS A 1 105 ? -5.729 -6.533 -25.485 1.00 68.06 105 LYS A N 1
ATOM 773 C CA . LYS A 1 105 ? -6.072 -7.140 -26.779 1.00 68.06 105 LYS A CA 1
ATOM 774 C C . LYS A 1 105 ? -5.238 -8.391 -27.085 1.00 68.06 105 LYS A C 1
ATOM 776 O O . LYS A 1 105 ? -5.677 -9.238 -27.850 1.00 68.06 105 LYS A O 1
ATOM 781 N N . TYR A 1 106 ? -4.044 -8.495 -26.504 1.00 64.56 106 TYR A N 1
ATOM 782 C CA . TYR A 1 106 ? -3.075 -9.555 -26.794 1.00 64.56 106 TYR A CA 1
ATOM 783 C C . TYR A 1 106 ? -2.705 -10.372 -25.554 1.00 64.56 106 TYR A C 1
ATOM 785 O O . TYR A 1 106 ? -1.715 -11.094 -25.579 1.00 64.56 106 TYR A O 1
ATOM 793 N N . ALA A 1 107 ? -3.509 -10.294 -24.487 1.00 60.56 107 ALA A N 1
ATOM 794 C CA . ALA A 1 107 ? -3.236 -10.965 -23.216 1.00 60.56 107 ALA A CA 1
ATOM 795 C C . ALA A 1 107 ? -3.049 -12.490 -23.357 1.00 60.56 107 ALA A C 1
ATOM 797 O O . ALA A 1 107 ? -2.360 -13.094 -22.545 1.00 60.56 107 ALA A O 1
ATOM 798 N N . GLU A 1 108 ? -3.629 -13.100 -24.396 1.00 55.00 108 GLU A N 1
ATOM 799 C CA . GLU A 1 108 ? -3.532 -14.541 -24.679 1.00 55.00 108 GLU A CA 1
ATOM 800 C C . GLU A 1 108 ? -2.504 -14.896 -25.764 1.00 55.00 108 GLU A C 1
ATOM 802 O O . GLU A 1 108 ? -2.134 -16.055 -25.905 1.00 55.00 108 GLU A O 1
ATOM 807 N N . GLN A 1 109 ? -2.027 -13.912 -26.534 1.00 52.72 109 GLN A N 1
ATOM 808 C CA . GLN A 1 109 ? -1.158 -14.126 -27.703 1.00 52.72 109 GLN A CA 1
ATOM 809 C C . GLN A 1 109 ? 0.334 -13.951 -27.386 1.00 52.72 109 GLN A C 1
ATOM 811 O O . GLN A 1 109 ? 1.180 -14.059 -28.276 1.00 52.72 109 GLN A O 1
ATOM 816 N N . GLY A 1 110 ? 0.656 -13.684 -26.120 1.00 52.72 110 GLY A N 1
ATOM 817 C CA . GLY A 1 110 ? 2.003 -13.366 -25.676 1.00 52.72 110 GLY A C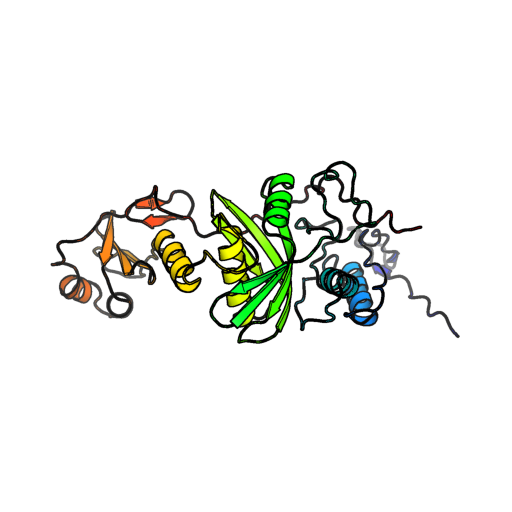A 1
ATOM 818 C C . GLY A 1 110 ? 2.435 -11.942 -26.042 1.00 52.72 110 GLY A C 1
ATOM 819 O O . GLY A 1 110 ? 1.899 -11.283 -26.935 1.00 52.72 110 GLY A O 1
ATOM 820 N N . TYR A 1 111 ? 3.425 -11.476 -25.294 1.00 56.41 111 TYR A N 1
ATOM 821 C CA . TYR A 1 111 ? 4.048 -10.162 -25.397 1.00 56.41 111 TYR A CA 1
ATOM 822 C C . TYR A 1 111 ? 4.829 -10.050 -26.719 1.00 56.41 111 TYR A C 1
ATOM 824 O O . TYR A 1 111 ? 5.602 -10.942 -27.069 1.00 56.41 111 TYR A O 1
ATOM 832 N N . ARG A 1 112 ? 4.540 -9.010 -27.513 1.00 51.69 112 ARG A N 1
ATOM 833 C CA . ARG A 1 112 ? 5.034 -8.829 -28.893 1.00 51.69 112 ARG A CA 1
ATOM 834 C C . ARG A 1 112 ? 6.267 -7.921 -28.981 1.00 51.69 112 ARG A C 1
ATOM 836 O O . ARG A 1 112 ? 6.724 -7.679 -30.091 1.00 51.69 112 ARG A O 1
ATOM 843 N N . GLY A 1 113 ? 6.761 -7.365 -27.871 1.00 53.06 113 GLY A N 1
ATOM 844 C CA . GLY A 1 113 ? 8.014 -6.593 -27.788 1.00 53.06 113 GLY A CA 1
ATOM 845 C C . GLY A 1 113 ? 8.031 -5.233 -28.507 1.00 53.06 113 GLY A C 1
ATOM 846 O O . GLY A 1 113 ? 8.908 -4.415 -28.255 1.00 53.06 113 GLY A O 1
ATOM 847 N N . ASN A 1 114 ? 7.049 -4.938 -29.361 1.00 55.41 114 ASN A N 1
ATOM 848 C CA . ASN A 1 114 ? 7.135 -3.811 -30.297 1.00 55.41 114 ASN A CA 1
ATOM 849 C C . ASN A 1 114 ? 6.545 -2.488 -29.780 1.00 55.41 114 ASN A C 1
ATOM 851 O O . ASN A 1 114 ? 6.654 -1.467 -30.456 1.00 55.41 114 ASN A O 1
ATOM 855 N N . ARG A 1 115 ? 5.888 -2.464 -28.611 1.00 70.19 115 ARG A N 1
ATOM 856 C CA . ARG A 1 115 ? 5.300 -1.227 -28.068 1.00 70.19 115 ARG A CA 1
ATOM 857 C C . ARG A 1 115 ? 5.332 -1.200 -26.549 1.00 70.19 115 ARG A C 1
ATOM 859 O O . ARG A 1 115 ? 4.548 -1.891 -25.909 1.00 70.19 115 ARG A O 1
ATOM 866 N N . ARG A 1 116 ? 6.153 -0.310 -25.989 1.00 77.50 116 ARG A N 1
ATOM 867 C CA . ARG A 1 116 ? 6.163 -0.054 -24.547 1.00 77.50 116 ARG A CA 1
ATOM 868 C C . ARG A 1 116 ? 4.891 0.669 -24.098 1.00 77.50 116 ARG A C 1
ATOM 870 O O . ARG A 1 116 ? 4.369 1.563 -24.769 1.00 77.50 116 ARG A O 1
ATOM 877 N N . LEU A 1 117 ? 4.392 0.265 -22.941 1.00 84.50 117 LEU A N 1
ATOM 878 C CA . LEU A 1 117 ? 3.277 0.837 -22.217 1.00 84.50 117 LEU A CA 1
ATOM 879 C C . LEU A 1 117 ? 3.579 2.297 -21.897 1.00 84.50 117 LEU A C 1
ATOM 881 O O . LEU A 1 117 ? 4.619 2.627 -21.317 1.00 84.50 117 LEU A O 1
ATOM 885 N N . SER A 1 118 ? 2.611 3.160 -22.197 1.00 84.75 118 SER A N 1
ATOM 886 C CA . SER A 1 118 ? 2.649 4.543 -21.735 1.00 84.75 118 SER A CA 1
ATOM 887 C C . SER A 1 118 ? 2.579 4.591 -20.213 1.00 84.75 118 SER A C 1
ATOM 889 O O . SER A 1 118 ? 1.778 3.900 -19.576 1.00 84.75 118 SER A O 1
ATOM 891 N N . ARG A 1 119 ? 3.372 5.493 -19.645 1.00 89.75 119 ARG A N 1
ATOM 892 C CA . ARG A 1 119 ? 3.349 5.848 -18.227 1.00 89.75 119 ARG A CA 1
ATOM 893 C C . ARG A 1 119 ? 2.488 7.094 -18.046 1.00 89.75 119 ARG A C 1
ATOM 895 O O . ARG A 1 119 ? 2.303 7.863 -18.988 1.00 89.75 119 ARG A O 1
ATOM 902 N N . ARG A 1 120 ? 1.947 7.280 -16.849 1.00 89.81 120 ARG A N 1
ATOM 903 C CA . ARG A 1 120 ? 1.260 8.500 -16.428 1.00 89.81 120 ARG A CA 1
ATOM 904 C C . ARG A 1 120 ? 1.834 8.946 -15.099 1.00 89.81 120 ARG A C 1
ATOM 906 O O . ARG A 1 120 ? 2.061 8.110 -14.227 1.00 89.81 120 ARG A O 1
ATOM 913 N N . THR A 1 121 ? 2.035 10.246 -14.969 1.00 90.69 121 THR A N 1
ATOM 914 C CA . THR A 1 121 ? 2.397 10.880 -13.706 1.00 90.69 121 THR A CA 1
ATOM 915 C C . THR A 1 121 ? 1.125 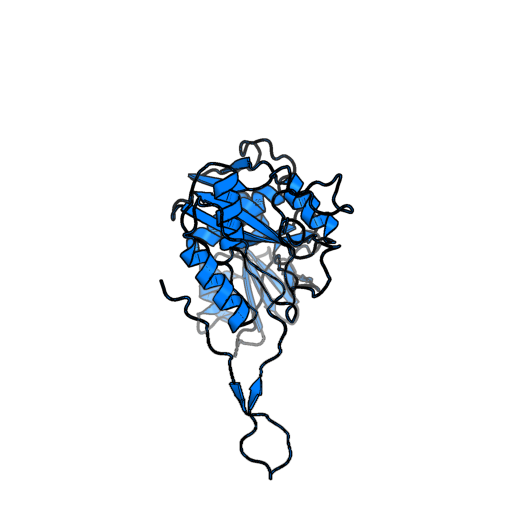11.356 -13.028 1.00 90.69 121 THR A C 1
ATOM 917 O O . THR A 1 121 ? 0.295 12.012 -13.649 1.00 90.69 121 THR A O 1
ATOM 920 N N . TYR A 1 122 ? 0.973 10.988 -11.764 1.00 88.12 122 TYR A N 1
ATOM 921 C CA . TYR A 1 122 ? -0.123 11.393 -10.904 1.00 88.12 122 TYR A CA 1
ATOM 922 C C . TYR A 1 122 ? 0.461 12.214 -9.763 1.00 88.12 122 TYR A C 1
ATOM 924 O O . TYR A 1 122 ? 1.302 11.715 -9.014 1.00 88.12 122 TYR A O 1
ATOM 932 N N . THR A 1 123 ? 0.022 13.461 -9.634 1.00 84.94 123 THR A N 1
ATOM 933 C CA . THR A 1 123 ? 0.524 14.386 -8.613 1.00 84.94 123 THR A CA 1
ATOM 934 C C . THR A 1 123 ? -0.494 14.543 -7.503 1.00 84.94 123 THR A C 1
ATOM 936 O O . THR A 1 123 ? -1.574 15.079 -7.732 1.00 84.94 123 THR A O 1
ATOM 939 N N . ALA A 1 124 ? -0.139 14.078 -6.315 1.00 75.56 124 ALA A N 1
ATOM 940 C CA . ALA A 1 124 ? -0.927 14.177 -5.103 1.00 75.56 124 ALA A CA 1
ATOM 941 C C . ALA A 1 124 ? -0.701 15.511 -4.366 1.00 75.56 124 ALA A C 1
ATOM 943 O O . ALA A 1 124 ? 0.383 16.098 -4.465 1.00 75.56 124 ALA A O 1
ATOM 944 N N . PRO A 1 125 ? -1.674 15.960 -3.547 1.00 70.44 125 PRO A N 1
ATOM 945 C CA . PRO A 1 125 ? -1.443 17.017 -2.567 1.00 70.44 125 PRO A CA 1
ATOM 946 C C . PRO A 1 125 ? -0.249 16.691 -1.654 1.00 70.44 125 PRO A C 1
ATOM 948 O O . PRO A 1 125 ? -0.035 15.537 -1.282 1.00 70.44 125 PRO A O 1
ATOM 951 N N . GLY A 1 126 ? 0.532 17.708 -1.276 1.00 71.38 126 GLY A N 1
ATOM 952 C CA . GLY A 1 126 ? 1.711 17.529 -0.416 1.00 71.38 126 GLY A CA 1
ATOM 953 C C . GLY A 1 126 ? 3.010 17.182 -1.154 1.00 71.38 126 GLY A C 1
ATOM 954 O O . GLY A 1 126 ? 3.933 16.656 -0.536 1.00 71.38 126 GLY A O 1
ATOM 955 N N . GLY A 1 127 ? 3.093 17.469 -2.458 1.00 77.56 127 GLY A N 1
ATOM 956 C CA . GLY A 1 127 ? 4.340 17.384 -3.229 1.00 77.56 127 GLY A CA 1
ATOM 957 C C . GLY A 1 127 ? 4.768 15.965 -3.608 1.00 77.56 127 GLY A C 1
ATOM 958 O O . GLY A 1 127 ? 5.903 15.765 -4.033 1.00 77.56 127 GLY A O 1
ATOM 959 N N . VAL A 1 128 ? 3.879 14.977 -3.468 1.00 86.56 128 VAL A N 1
ATOM 960 C CA . VAL A 1 128 ? 4.146 13.602 -3.900 1.00 86.56 128 VAL A CA 1
ATOM 961 C C . VAL A 1 128 ? 3.701 13.438 -5.348 1.00 86.56 128 VAL A C 1
ATOM 963 O O . VAL A 1 128 ? 2.552 13.709 -5.683 1.00 86.56 128 VAL A O 1
ATOM 966 N N . SER A 1 129 ? 4.579 12.948 -6.216 1.00 91.31 129 SER A N 1
ATOM 967 C CA . SER A 1 129 ? 4.204 12.547 -7.574 1.00 91.31 129 SER A CA 1
ATOM 968 C C . SER A 1 129 ? 4.615 11.108 -7.828 1.00 91.31 129 SER A C 1
ATOM 970 O O . SER A 1 129 ? 5.694 10.688 -7.426 1.00 91.31 129 SER A O 1
ATOM 972 N N . VAL A 1 130 ? 3.750 10.333 -8.480 1.00 92.94 130 VAL A N 1
ATOM 973 C CA . VAL A 1 130 ? 4.016 8.936 -8.837 1.00 92.94 130 VAL A CA 1
ATOM 974 C C . VAL A 1 130 ? 3.827 8.766 -10.333 1.00 92.94 130 VAL A C 1
ATOM 976 O O . VAL A 1 130 ? 2.761 9.045 -10.871 1.00 92.94 130 VAL A O 1
ATOM 979 N N . THR A 1 131 ? 4.856 8.275 -11.009 1.00 94.06 131 THR A N 1
ATOM 980 C CA . THR A 1 131 ? 4.825 7.878 -12.412 1.00 94.06 131 THR A CA 1
ATOM 981 C C . THR A 1 131 ? 4.753 6.363 -12.515 1.00 94.06 131 THR A C 1
ATOM 983 O O . THR A 1 131 ? 5.638 5.650 -12.047 1.00 94.06 131 THR A O 1
ATOM 986 N N . MET A 1 132 ? 3.690 5.860 -13.135 1.00 94.19 132 MET A N 1
ATOM 987 C CA . MET A 1 132 ? 3.448 4.425 -13.286 1.00 94.19 132 MET A CA 1
ATOM 988 C C . MET A 1 132 ? 2.582 4.138 -14.523 1.00 94.19 132 MET A C 1
ATOM 990 O O . MET A 1 132 ? 1.996 5.064 -15.096 1.00 94.19 132 MET A O 1
ATOM 994 N N . PRO A 1 133 ? 2.472 2.875 -14.968 1.00 92.62 133 PRO A N 1
ATOM 995 C CA . PRO A 1 133 ? 1.453 2.454 -15.926 1.00 92.62 133 PRO A CA 1
ATOM 996 C C . PRO A 1 133 ? 0.054 2.909 -15.493 1.00 92.62 133 PRO A C 1
ATOM 998 O O . PRO A 1 133 ? -0.206 3.133 -14.311 1.00 92.62 133 PRO A O 1
ATOM 1001 N N . SER A 1 134 ? -0.868 3.085 -16.443 1.00 90.44 134 SER A N 1
ATOM 1002 C CA . SER A 1 134 ? -2.171 3.667 -16.100 1.00 90.44 134 SER A CA 1
ATOM 1003 C C . SER A 1 134 ? -2.913 2.845 -15.030 1.00 90.44 134 SER A C 1
ATOM 1005 O O . SER A 1 134 ? -2.829 1.617 -15.027 1.00 90.44 134 SER A O 1
ATOM 1007 N N . VAL A 1 135 ? -3.687 3.491 -14.147 1.00 90.44 135 VAL A N 1
ATOM 1008 C CA . VAL A 1 135 ? -4.492 2.786 -13.124 1.00 90.44 135 VAL A CA 1
ATOM 1009 C C . VAL A 1 135 ? -5.390 1.721 -13.763 1.00 90.44 135 VAL A C 1
ATOM 1011 O O . VAL A 1 135 ? -5.526 0.616 -13.239 1.00 90.44 135 VAL A O 1
ATOM 1014 N N . ASN A 1 136 ? -5.946 2.015 -14.941 1.00 89.12 136 ASN A N 1
ATOM 1015 C CA . ASN A 1 136 ? -6.750 1.065 -15.707 1.00 89.12 136 ASN A CA 1
ATOM 1016 C C . ASN A 1 136 ? -5.924 -0.132 -16.187 1.00 89.12 136 ASN A C 1
ATOM 1018 O O . ASN A 1 136 ? -6.403 -1.259 -16.116 1.00 89.12 136 ASN A O 1
ATOM 1022 N N . THR A 1 137 ? -4.681 0.096 -16.617 1.00 90.50 137 THR A N 1
ATOM 1023 C CA . THR A 1 137 ? -3.730 -0.961 -16.985 1.00 90.50 137 THR A CA 1
ATOM 1024 C C . THR A 1 137 ? -3.435 -1.872 -15.796 1.00 90.50 137 THR A C 1
ATOM 1026 O O . THR A 1 137 ? -3.505 -3.087 -15.938 1.00 90.50 137 THR A O 1
ATOM 1029 N N . ILE A 1 138 ? -3.186 -1.308 -14.612 1.00 92.81 138 ILE A N 1
ATOM 1030 C CA . ILE A 1 138 ? -2.910 -2.085 -13.394 1.00 92.81 138 ILE A CA 1
ATOM 1031 C C . ILE A 1 138 ? -4.138 -2.911 -12.989 1.00 92.81 138 ILE A C 1
ATOM 1033 O O . ILE A 1 138 ? -4.034 -4.113 -12.754 1.00 92.81 138 ILE A O 1
ATOM 1037 N N . LYS A 1 139 ? -5.330 -2.297 -12.971 1.00 91.94 139 LYS A N 1
ATOM 1038 C CA . LYS A 1 139 ? -6.598 -2.986 -12.669 1.00 91.94 139 LYS A CA 1
ATOM 1039 C C . LYS A 1 139 ? -6.891 -4.110 -13.669 1.00 91.94 139 LYS A C 1
ATOM 1041 O O . LYS A 1 139 ? -7.362 -5.178 -13.277 1.00 91.94 139 LYS A O 1
ATOM 1046 N N . ALA A 1 140 ? -6.609 -3.872 -14.948 1.00 89.62 140 ALA A N 1
ATOM 1047 C CA . ALA A 1 140 ? -6.729 -4.853 -16.017 1.00 89.62 140 ALA A CA 1
ATOM 1048 C C . ALA A 1 140 ? -5.750 -6.018 -15.843 1.00 89.62 140 ALA A C 1
ATOM 1050 O O . ALA A 1 140 ? -6.169 -7.168 -15.951 1.00 89.62 140 ALA A O 1
ATOM 1051 N N . PHE A 1 141 ? -4.487 -5.724 -15.531 1.00 90.19 141 PHE A N 1
ATOM 1052 C CA . PHE A 1 141 ? -3.460 -6.730 -15.289 1.00 90.19 141 PHE A CA 1
ATOM 1053 C C . PHE A 1 141 ? -3.777 -7.594 -14.067 1.00 90.19 141 PHE A C 1
ATOM 1055 O O . PHE A 1 141 ? -3.713 -8.816 -14.143 1.00 90.19 141 PHE A O 1
ATOM 1062 N N . ALA A 1 142 ? -4.221 -6.986 -12.965 1.00 91.06 142 ALA A N 1
ATOM 1063 C CA . ALA A 1 142 ? -4.677 -7.734 -11.797 1.00 91.06 142 ALA A CA 1
ATOM 1064 C C . ALA A 1 142 ? -5.853 -8.660 -12.150 1.00 91.06 142 ALA A C 1
ATOM 1066 O O . ALA A 1 142 ? -5.864 -9.814 -11.745 1.00 91.06 142 ALA A O 1
ATOM 1067 N N . ARG A 1 143 ? -6.821 -8.190 -12.951 1.00 90.31 143 ARG A N 1
ATOM 1068 C CA . ARG A 1 143 ? -7.982 -8.995 -13.368 1.00 90.31 143 ARG A CA 1
ATOM 1069 C C . ARG A 1 143 ? -7.597 -10.219 -14.204 1.00 90.31 143 ARG A C 1
ATOM 1071 O O . ARG A 1 143 ? -8.187 -11.266 -13.991 1.00 9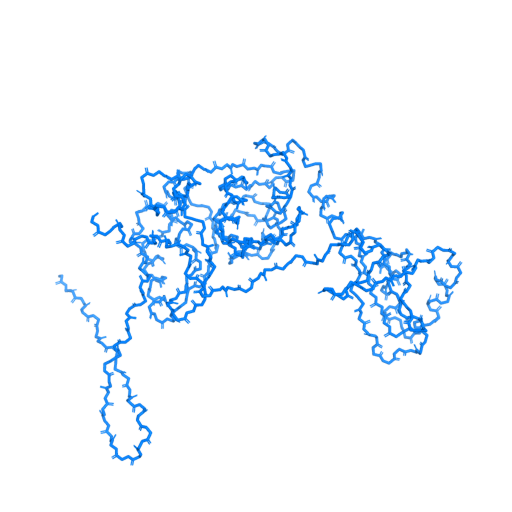0.31 143 ARG A O 1
ATOM 1078 N N . ILE A 1 144 ? -6.655 -10.100 -15.144 1.00 86.31 144 ILE A N 1
ATOM 1079 C CA . ILE A 1 144 ? -6.241 -11.256 -15.965 1.00 86.31 144 ILE A CA 1
ATOM 1080 C C . ILE A 1 144 ? -5.421 -12.288 -15.177 1.00 86.31 144 ILE A C 1
ATOM 1082 O O . ILE A 1 144 ? -5.323 -13.432 -15.602 1.00 86.31 144 ILE A O 1
ATOM 1086 N N . ASN A 1 145 ? -4.847 -11.880 -14.043 1.00 85.50 145 ASN A N 1
ATOM 1087 C CA . ASN A 1 145 ? -4.151 -12.749 -13.099 1.00 85.50 145 ASN A CA 1
ATOM 1088 C C . ASN A 1 145 ? -5.082 -13.170 -11.947 1.00 85.50 145 ASN A C 1
ATOM 1090 O O . ASN A 1 145 ? -4.620 -13.326 -10.824 1.00 85.50 145 ASN A O 1
ATOM 1094 N N . ASP A 1 146 ? -6.396 -13.270 -12.177 1.00 87.88 146 ASP A N 1
ATOM 1095 C CA . ASP A 1 146 ? -7.396 -13.697 -11.180 1.00 87.88 146 ASP A CA 1
ATOM 1096 C C . ASP A 1 146 ? -7.363 -12.906 -9.855 1.00 87.88 146 ASP A C 1
ATOM 1098 O O . ASP A 1 146 ? -7.695 -13.406 -8.777 1.00 87.88 146 ASP A O 1
ATOM 1102 N N . TYR A 1 147 ? -6.956 -11.636 -9.920 1.00 89.81 147 TYR A N 1
ATOM 1103 C CA . TYR A 1 147 ? -6.716 -10.780 -8.759 1.00 89.81 147 TYR A CA 1
ATOM 1104 C C . TYR A 1 147 ? -5.708 -11.370 -7.757 1.00 89.81 147 TYR A C 1
ATOM 1106 O O . TYR A 1 147 ? -5.806 -11.130 -6.549 1.00 89.81 147 TYR A O 1
ATOM 1114 N N . GLU A 1 148 ? -4.740 -12.149 -8.236 1.00 91.25 148 GLU A N 1
ATOM 1115 C CA . GLU A 1 148 ? -3.542 -12.510 -7.485 1.00 91.25 148 GLU A CA 1
ATOM 1116 C C . GLU A 1 148 ? -2.664 -11.289 -7.192 1.00 91.25 148 GLU A C 1
ATOM 1118 O O . GLU A 1 148 ? -2.883 -10.181 -7.694 1.00 91.25 148 GLU A O 1
ATOM 1123 N N . THR A 1 149 ? -1.686 -11.481 -6.311 1.00 93.88 149 THR A N 1
ATOM 1124 C CA . THR A 1 149 ? -0.677 -10.459 -6.044 1.00 93.88 149 THR A CA 1
ATOM 1125 C C . THR A 1 149 ? 0.220 -10.287 -7.268 1.00 93.88 149 THR A C 1
ATOM 1127 O O . THR A 1 149 ? 0.773 -11.262 -7.775 1.00 93.88 149 THR A O 1
ATOM 1130 N N . VAL A 1 150 ? 0.381 -9.045 -7.721 1.00 94.12 150 VAL A N 1
ATOM 1131 C CA . VAL A 1 150 ? 1.182 -8.698 -8.900 1.00 94.12 150 VAL A CA 1
ATOM 1132 C C . VAL A 1 150 ? 2.145 -7.557 -8.594 1.00 94.12 150 VAL A C 1
ATOM 1134 O O . VAL A 1 150 ? 1.854 -6.705 -7.757 1.00 94.12 150 VAL A O 1
ATOM 1137 N N . ASP A 1 151 ? 3.269 -7.512 -9.299 1.00 95.75 151 ASP A N 1
ATOM 1138 C CA . ASP A 1 151 ? 4.286 -6.477 -9.142 1.00 95.75 151 ASP A CA 1
ATOM 1139 C C . ASP A 1 151 ? 4.205 -5.475 -10.311 1.00 95.75 151 ASP A C 1
ATOM 1141 O O . ASP A 1 151 ? 4.096 -5.856 -11.480 1.00 95.75 151 ASP A O 1
ATOM 1145 N N . ILE A 1 152 ? 4.241 -4.176 -10.001 1.00 96.44 152 ILE A N 1
ATOM 1146 C CA . ILE A 1 152 ? 4.104 -3.058 -10.947 1.00 96.44 152 ILE A CA 1
ATOM 1147 C C . ILE A 1 152 ? 5.321 -2.127 -10.823 1.00 96.44 152 ILE A C 1
ATOM 1149 O O . ILE A 1 152 ? 5.687 -1.764 -9.703 1.00 96.44 152 ILE A O 1
ATOM 1153 N N . PRO A 1 153 ? 5.934 -1.681 -11.930 1.00 95.88 153 PRO A N 1
ATOM 1154 C CA . PRO A 1 153 ? 7.039 -0.736 -11.870 1.00 95.88 153 PRO A CA 1
ATOM 1155 C C . PRO A 1 153 ? 6.535 0.691 -11.664 1.00 95.88 153 PRO A C 1
ATOM 1157 O O . PRO A 1 153 ? 5.511 1.096 -12.227 1.00 95.88 153 PRO A O 1
ATOM 1160 N N . ILE A 1 154 ? 7.283 1.468 -10.886 1.00 96.56 154 ILE A N 1
ATOM 1161 C CA . ILE A 1 154 ? 6.973 2.866 -10.599 1.00 96.56 154 ILE A CA 1
ATOM 1162 C C . ILE A 1 154 ? 8.238 3.727 -10.537 1.00 96.56 154 ILE A C 1
ATOM 1164 O O . ILE A 1 154 ? 9.344 3.247 -10.276 1.00 96.56 154 ILE A O 1
ATOM 1168 N N . SER A 1 155 ? 8.046 5.034 -10.655 1.00 96.06 155 SER A N 1
ATOM 1169 C CA . SER A 1 155 ? 8.919 6.029 -10.043 1.00 96.06 155 SER A CA 1
ATOM 1170 C C . SER A 1 155 ? 8.092 7.031 -9.250 1.00 96.06 155 SER A C 1
ATOM 1172 O O . SER A 1 155 ? 6.931 7.267 -9.571 1.00 96.06 155 SER A O 1
ATOM 1174 N N . ALA A 1 156 ? 8.654 7.609 -8.201 1.00 94.94 156 ALA A N 1
ATOM 1175 C CA . ALA A 1 156 ? 7.974 8.575 -7.364 1.00 94.94 156 ALA A CA 1
ATOM 1176 C C . ALA A 1 156 ? 8.933 9.656 -6.877 1.00 94.94 156 ALA A C 1
ATOM 1178 O O . ALA A 1 156 ? 10.077 9.370 -6.541 1.00 94.94 156 ALA A O 1
ATOM 1179 N N . VAL A 1 157 ? 8.441 10.887 -6.808 1.00 93.94 157 VAL A N 1
ATOM 1180 C CA . VAL A 1 157 ? 9.082 11.990 -6.095 1.00 93.94 157 VAL A CA 1
ATOM 1181 C C . VAL A 1 157 ? 8.284 12.195 -4.819 1.00 93.94 157 VAL A C 1
ATOM 1183 O O . VAL A 1 157 ? 7.073 12.402 -4.879 1.00 93.94 157 VAL A O 1
ATOM 1186 N N . THR A 1 158 ? 8.943 12.084 -3.671 1.00 90.69 158 THR A N 1
ATOM 1187 C CA . THR A 1 158 ? 8.328 12.250 -2.350 1.00 90.69 158 THR A CA 1
ATOM 1188 C C . THR A 1 158 ? 9.095 13.300 -1.546 1.00 90.69 158 THR A C 1
ATOM 1190 O O . THR A 1 158 ? 10.252 13.577 -1.873 1.00 90.69 158 THR A O 1
ATOM 1193 N N . PRO A 1 159 ? 8.526 13.836 -0.450 1.00 87.81 159 PRO A N 1
ATOM 1194 C CA . PRO A 1 159 ? 9.268 14.698 0.472 1.00 87.81 159 PRO A CA 1
ATOM 1195 C C . PRO A 1 159 ? 10.551 14.066 1.039 1.00 87.81 159 PRO A C 1
ATOM 1197 O O . PRO A 1 159 ? 11.457 14.787 1.437 1.00 87.81 159 PRO A O 1
ATOM 1200 N N . ASN A 1 160 ? 10.642 12.731 1.055 1.00 86.12 160 ASN A N 1
ATOM 1201 C CA . ASN A 1 160 ? 11.786 11.986 1.589 1.00 86.12 160 ASN A CA 1
ATOM 1202 C C . ASN A 1 160 ? 12.814 11.599 0.513 1.00 86.12 160 ASN A C 1
ATOM 1204 O O . ASN A 1 160 ? 13.767 10.878 0.803 1.00 86.12 160 ASN A O 1
ATOM 1208 N N . GLY A 1 161 ? 12.614 12.043 -0.728 1.00 86.19 161 GLY A N 1
ATOM 1209 C CA . GLY A 1 161 ? 13.483 11.738 -1.856 1.00 86.19 161 GLY A CA 1
ATOM 1210 C C . GLY A 1 161 ? 12.749 11.096 -3.027 1.00 86.19 161 GLY A C 1
ATOM 1211 O O . GLY A 1 161 ? 11.568 10.730 -2.956 1.00 86.19 161 GLY A O 1
ATOM 1212 N N . ASP A 1 162 ? 13.479 10.991 -4.129 1.00 92.75 162 ASP A N 1
ATOM 1213 C CA . ASP A 1 162 ? 13.045 10.350 -5.355 1.00 92.75 162 ASP A CA 1
ATOM 1214 C C . ASP A 1 162 ? 13.385 8.855 -5.343 1.00 92.75 162 ASP A C 1
ATOM 1216 O O . ASP A 1 162 ? 14.414 8.412 -4.829 1.00 92.75 162 ASP A O 1
ATOM 1220 N N . VAL A 1 1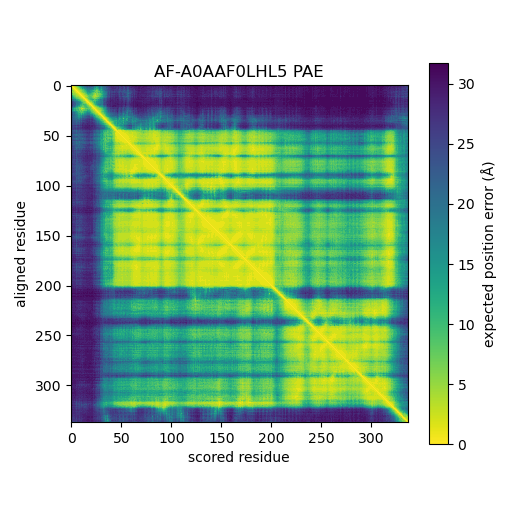63 ? 12.497 8.051 -5.917 1.00 94.25 163 VAL A N 1
ATOM 1221 C CA . VAL A 1 163 ? 12.663 6.604 -5.966 1.00 94.25 163 VAL A CA 1
ATOM 1222 C C . VAL A 1 163 ? 12.123 6.034 -7.267 1.00 94.25 163 VAL A C 1
ATOM 1224 O O . VAL A 1 163 ? 11.113 6.480 -7.798 1.00 94.25 163 VAL A O 1
ATOM 1227 N N . GLN A 1 164 ? 12.771 5.001 -7.777 1.00 94.56 164 GLN A N 1
ATOM 1228 C CA . GLN A 1 164 ? 12.292 4.150 -8.852 1.00 94.56 164 GLN A CA 1
ATOM 1229 C C . GLN A 1 164 ? 12.531 2.693 -8.465 1.00 94.56 164 GLN A C 1
ATOM 1231 O O . GLN A 1 164 ? 13.607 2.323 -7.985 1.00 94.56 164 GLN A O 1
ATOM 1236 N N . GLY A 1 165 ? 11.519 1.864 -8.676 1.00 94.12 165 GLY A N 1
ATOM 1237 C CA . GLY A 1 165 ? 11.516 0.472 -8.252 1.00 94.12 165 GLY A CA 1
ATOM 1238 C C . GLY A 1 165 ? 10.182 -0.184 -8.572 1.00 94.12 165 GLY A C 1
ATOM 1239 O O . GLY A 1 165 ? 9.488 0.226 -9.503 1.00 94.12 165 GLY A O 1
ATOM 1240 N N . TRP A 1 166 ? 9.821 -1.190 -7.785 1.00 96.62 166 TRP A N 1
ATOM 1241 C CA . TRP A 1 166 ? 8.572 -1.927 -7.949 1.00 96.62 166 TRP A CA 1
ATOM 1242 C C . TRP A 1 166 ? 7.689 -1.774 -6.724 1.00 96.62 166 TRP A C 1
ATOM 1244 O O . TRP A 1 166 ? 8.172 -1.632 -5.603 1.00 96.62 166 TRP A O 1
ATOM 1254 N N . ILE A 1 167 ? 6.387 -1.835 -6.949 1.00 97.56 167 ILE A N 1
ATOM 1255 C CA . ILE A 1 167 ? 5.391 -2.031 -5.906 1.00 97.56 167 ILE A CA 1
ATOM 1256 C C . ILE A 1 167 ? 4.725 -3.383 -6.111 1.00 97.56 167 ILE A C 1
ATOM 1258 O O . ILE A 1 167 ? 4.538 -3.827 -7.240 1.00 97.56 167 ILE A O 1
ATOM 1262 N N . ARG A 1 168 ? 4.306 -3.997 -5.019 1.00 97.00 168 ARG A N 1
ATOM 1263 C CA . ARG A 1 168 ? 3.462 -5.178 -4.993 1.00 97.00 168 ARG A CA 1
ATOM 1264 C C . ARG A 1 168 ? 2.037 -4.753 -4.717 1.00 97.00 168 ARG A C 1
ATOM 1266 O O . ARG A 1 168 ? 1.796 -3.990 -3.781 1.00 97.00 168 ARG A O 1
ATOM 1273 N N . VAL A 1 169 ? 1.093 -5.226 -5.522 1.00 96.44 169 VAL A N 1
ATOM 1274 C CA . VAL A 1 169 ? -0.320 -4.856 -5.427 1.00 96.44 169 VAL A CA 1
ATOM 1275 C C . VAL A 1 169 ? -1.223 -6.082 -5.392 1.00 96.44 169 VAL A C 1
ATOM 1277 O O . VAL A 1 169 ? -1.019 -7.048 -6.122 1.00 96.44 169 VAL A O 1
ATOM 1280 N N . THR A 1 170 ? -2.256 -6.033 -4.555 1.00 95.44 170 THR A N 1
ATOM 1281 C CA . THR A 1 170 ? -3.266 -7.099 -4.451 1.00 95.44 170 THR A CA 1
ATOM 1282 C C . THR A 1 170 ? -4.638 -6.478 -4.281 1.00 95.44 170 THR A C 1
ATOM 1284 O O . THR A 1 170 ? -4.827 -5.624 -3.413 1.00 95.44 170 THR A O 1
ATOM 1287 N N . LYS A 1 171 ? -5.620 -6.920 -5.068 1.00 92.62 171 LYS A N 1
ATOM 1288 C CA . LYS A 1 171 ? -7.015 -6.524 -4.864 1.00 92.62 171 LYS A CA 1
ATOM 1289 C C . LYS A 1 171 ? -7.654 -7.455 -3.836 1.00 92.62 171 LYS A C 1
ATOM 1291 O O . LYS A 1 171 ? -7.790 -8.645 -4.090 1.00 92.62 171 LYS A O 1
ATOM 1296 N N . ASN A 1 172 ? -8.067 -6.908 -2.697 1.00 87.75 172 ASN A N 1
ATOM 1297 C CA . ASN A 1 172 ? -8.680 -7.674 -1.603 1.00 87.75 172 ASN A CA 1
ATOM 1298 C C . ASN A 1 172 ? -10.217 -7.615 -1.608 1.00 87.75 172 ASN A C 1
ATOM 1300 O O . ASN A 1 172 ? -10.872 -8.369 -0.896 1.00 87.75 172 ASN A O 1
ATOM 1304 N N . GLY A 1 173 ? -10.801 -6.739 -2.428 1.00 83.75 173 GLY A N 1
ATOM 1305 C CA . GLY A 1 173 ? -12.246 -6.596 -2.569 1.00 83.75 173 GLY A CA 1
ATOM 1306 C C . GLY A 1 173 ? -12.635 -5.375 -3.407 1.00 83.75 173 GLY A C 1
ATOM 1307 O O . GLY A 1 173 ? -11.770 -4.722 -4.008 1.00 83.75 173 GLY A O 1
ATOM 1308 N N . PRO A 1 174 ? -13.936 -5.046 -3.482 1.00 80.12 174 PRO A N 1
ATOM 1309 C CA . PRO A 1 174 ? -14.406 -3.811 -4.102 1.00 80.12 174 PRO A CA 1
ATOM 1310 C C . PRO A 1 174 ? -13.772 -2.583 -3.432 1.00 80.12 174 PRO A C 1
ATOM 1312 O O . PRO A 1 174 ? -13.973 -2.342 -2.244 1.00 80.12 174 PRO A O 1
ATOM 1315 N N . GLY A 1 175 ? -12.975 -1.823 -4.192 1.00 77.75 175 GLY A N 1
ATOM 1316 C CA . GLY A 1 175 ? -12.298 -0.620 -3.693 1.00 77.75 175 GLY A CA 1
ATOM 1317 C C . GLY A 1 175 ? -11.347 -0.874 -2.518 1.00 77.75 175 GLY A C 1
ATOM 1318 O O . GLY A 1 175 ? -11.252 -0.017 -1.647 1.00 77.75 175 GLY A O 1
ATOM 1319 N N . GLN A 1 176 ? -10.713 -2.053 -2.455 1.00 86.06 176 GLN A N 1
ATOM 1320 C CA . GLN A 1 176 ? -9.726 -2.397 -1.428 1.00 86.06 176 GLN A CA 1
ATOM 1321 C C . GLN A 1 176 ? -8.469 -2.975 -2.073 1.00 86.06 176 GLN A C 1
ATOM 1323 O O . GLN A 1 176 ? -8.515 -4.047 -2.689 1.00 86.06 176 GLN A O 1
ATOM 1328 N N . TRP A 1 177 ? -7.345 -2.287 -1.885 1.00 91.25 177 TRP A N 1
ATOM 1329 C CA . TRP A 1 177 ? -6.047 -2.701 -2.408 1.00 91.25 177 TRP A CA 1
ATOM 1330 C C . TRP A 1 177 ? -5.005 -2.788 -1.288 1.00 91.25 177 TRP A C 1
ATOM 1332 O O . TRP A 1 177 ? -4.961 -1.954 -0.384 1.00 91.25 177 TRP A O 1
ATOM 1342 N N . ALA A 1 178 ? -4.165 -3.822 -1.338 1.00 92.75 178 ALA A N 1
ATOM 1343 C CA . ALA A 1 178 ? -2.884 -3.843 -0.639 1.00 92.75 178 ALA A CA 1
ATOM 1344 C C . ALA A 1 178 ? -1.829 -3.299 -1.594 1.00 92.75 178 ALA A C 1
ATOM 1346 O O . ALA A 1 178 ? -1.780 -3.745 -2.740 1.00 92.75 178 ALA A O 1
ATOM 1347 N N . VAL A 1 179 ? -0.997 -2.374 -1.123 1.00 95.12 179 VAL A N 1
ATOM 1348 C CA . VAL A 1 179 ? 0.144 -1.842 -1.869 1.00 95.12 179 VAL A CA 1
ATOM 1349 C C . VAL A 1 179 ? 1.350 -1.805 -0.940 1.00 95.12 179 VAL A C 1
ATOM 1351 O O . VAL A 1 179 ? 1.233 -1.314 0.183 1.00 95.12 179 VAL A O 1
ATOM 1354 N N . SER A 1 180 ? 2.488 -2.317 -1.402 1.00 95.81 180 SER A N 1
ATOM 1355 C CA . SER A 1 180 ? 3.777 -2.176 -0.720 1.00 95.81 180 SER A CA 1
ATOM 1356 C C . SER A 1 180 ? 4.900 -1.929 -1.723 1.00 95.81 180 SER A C 1
ATOM 1358 O O . SER A 1 180 ? 4.966 -2.568 -2.766 1.00 95.81 180 SER A O 1
ATOM 1360 N N . GLY A 1 181 ? 5.786 -0.987 -1.426 1.00 94.94 181 GLY A N 1
ATOM 1361 C CA . GLY A 1 181 ? 7.031 -0.774 -2.154 1.00 94.94 181 GLY A CA 1
ATOM 1362 C C . GLY A 1 181 ? 8.046 -1.873 -1.864 1.00 94.94 181 GLY A C 1
ATOM 1363 O O . GLY A 1 181 ? 8.250 -2.257 -0.712 1.00 94.94 181 GLY A O 1
ATOM 1364 N N . LEU A 1 182 ? 8.693 -2.369 -2.915 1.00 94.75 182 LEU A N 1
ATOM 1365 C CA . LEU A 1 182 ? 9.707 -3.413 -2.840 1.00 94.75 182 LEU A CA 1
ATOM 1366 C C . LEU A 1 182 ? 11.107 -2.791 -2.828 1.00 94.75 182 LEU A C 1
ATOM 1368 O O . LEU A 1 182 ? 11.456 -2.014 -3.718 1.00 94.75 182 LEU A O 1
ATOM 1372 N N . GLY A 1 183 ? 11.906 -3.122 -1.810 1.00 91.19 183 GLY A N 1
ATOM 1373 C CA . GLY A 1 183 ? 13.273 -2.609 -1.656 1.00 91.19 183 GLY A CA 1
ATOM 1374 C C . GLY A 1 183 ? 13.366 -1.101 -1.385 1.00 91.19 183 GLY A C 1
ATOM 1375 O O . GLY A 1 183 ? 14.440 -0.529 -1.551 1.00 91.19 183 GLY A O 1
ATOM 1376 N N . MET A 1 184 ? 12.256 -0.452 -1.012 1.00 93.06 184 MET A N 1
ATOM 1377 C CA . MET A 1 184 ? 12.189 0.978 -0.694 1.00 93.06 184 MET A CA 1
ATOM 1378 C C . MET A 1 184 ? 12.432 1.227 0.796 1.00 93.06 184 MET A C 1
ATOM 1380 O O . MET A 1 184 ? 11.989 0.444 1.636 1.00 93.06 184 MET A O 1
ATOM 1384 N N . ASP A 1 185 ? 13.055 2.363 1.117 1.00 91.38 185 ASP A N 1
ATOM 1385 C CA . ASP A 1 185 ? 13.129 2.871 2.490 1.00 91.38 185 ASP A CA 1
ATOM 1386 C C . ASP A 1 185 ? 11.717 2.991 3.113 1.00 91.38 185 ASP A C 1
ATOM 1388 O O . ASP A 1 185 ? 10.789 3.417 2.411 1.00 91.38 185 ASP A O 1
ATOM 1392 N N . PRO A 1 186 ? 11.512 2.645 4.402 1.00 88.94 186 PRO A N 1
ATOM 1393 C CA . PRO A 1 186 ? 10.194 2.672 5.036 1.00 88.94 186 PRO A CA 1
ATOM 1394 C C . PRO A 1 186 ? 9.451 4.011 4.935 1.00 88.94 186 PRO A C 1
ATOM 1396 O O . PRO A 1 186 ? 8.229 4.017 4.755 1.00 88.94 186 PRO A O 1
ATOM 1399 N N . ALA A 1 187 ? 10.156 5.141 5.025 1.00 86.19 187 ALA A N 1
ATOM 1400 C CA . ALA A 1 187 ? 9.540 6.460 4.997 1.00 86.19 187 ALA A CA 1
ATOM 1401 C C . ALA A 1 187 ? 9.048 6.808 3.583 1.00 86.19 187 ALA A C 1
ATOM 1403 O O . ALA A 1 187 ? 7.932 7.302 3.414 1.00 86.19 187 ALA A O 1
ATOM 1404 N N . THR A 1 188 ? 9.840 6.499 2.556 1.00 88.69 188 THR A N 1
ATOM 1405 C CA . THR A 1 188 ? 9.442 6.653 1.145 1.00 88.69 188 THR A CA 1
ATOM 1406 C C . THR A 1 188 ? 8.334 5.670 0.766 1.00 88.69 188 THR A C 1
ATOM 1408 O O . THR A 1 188 ? 7.350 6.046 0.123 1.00 88.69 188 THR A O 1
ATOM 1411 N N . ASN A 1 189 ? 8.442 4.421 1.225 1.00 91.50 189 ASN A N 1
ATOM 1412 C CA . ASN A 1 189 ? 7.453 3.373 0.999 1.00 91.50 189 ASN A CA 1
ATOM 1413 C C . ASN A 1 189 ? 6.062 3.776 1.515 1.00 91.50 189 ASN A C 1
ATOM 1415 O O . ASN A 1 189 ? 5.062 3.533 0.841 1.00 91.50 189 ASN A O 1
ATOM 1419 N N . ALA A 1 190 ? 5.984 4.431 2.677 1.00 88.25 190 ALA A N 1
ATOM 1420 C CA . ALA A 1 190 ? 4.718 4.898 3.235 1.00 88.25 190 ALA A CA 1
ATOM 1421 C C . ALA A 1 190 ? 4.003 5.904 2.314 1.00 88.25 190 ALA A C 1
ATOM 1423 O O . ALA A 1 190 ? 2.798 5.772 2.090 1.00 88.25 190 ALA A O 1
ATOM 1424 N N . TYR A 1 191 ? 4.731 6.872 1.743 1.00 89.12 191 TYR A N 1
ATOM 1425 C CA . TYR A 1 191 ? 4.166 7.840 0.795 1.00 89.12 191 TYR A CA 1
ATOM 1426 C C . TYR A 1 191 ? 3.738 7.178 -0.511 1.00 89.12 191 TYR A C 1
ATOM 1428 O O . TYR A 1 191 ? 2.619 7.396 -0.979 1.00 89.12 191 TYR A O 1
ATOM 1436 N N . VAL A 1 192 ? 4.611 6.349 -1.084 1.00 91.56 192 VAL A N 1
ATOM 1437 C CA . VAL A 1 192 ? 4.351 5.640 -2.339 1.00 91.56 192 VAL A CA 1
ATOM 1438 C C . VAL A 1 192 ? 3.134 4.730 -2.211 1.00 91.56 192 VAL A C 1
ATOM 1440 O O . VAL A 1 192 ? 2.201 4.827 -3.009 1.00 91.56 192 VAL A O 1
ATOM 1443 N N . SER A 1 193 ? 3.131 3.866 -1.196 1.00 91.31 193 SER A N 1
ATOM 1444 C CA . SER A 1 193 ? 2.084 2.867 -1.006 1.00 91.31 193 SER A CA 1
ATOM 1445 C C . SER A 1 193 ? 0.733 3.519 -0.762 1.00 91.31 193 SER A C 1
ATOM 1447 O O . SER A 1 193 ? -0.251 3.098 -1.361 1.00 91.31 193 SER A O 1
ATOM 1449 N N . GLU A 1 194 ? 0.675 4.581 0.047 1.00 87.38 194 GLU A N 1
ATOM 1450 C CA . GLU A 1 194 ? -0.576 5.302 0.284 1.00 87.38 194 GLU A CA 1
ATOM 1451 C C . GLU A 1 194 ? -1.074 6.011 -0.981 1.00 87.38 194 GLU A C 1
ATOM 1453 O O . GLU A 1 194 ? -2.247 5.891 -1.335 1.00 87.38 194 GLU A O 1
ATOM 1458 N N . THR A 1 195 ? -0.180 6.688 -1.706 1.00 88.62 195 THR A N 1
ATOM 1459 C CA . THR A 1 195 ? -0.536 7.421 -2.930 1.00 88.62 195 THR A CA 1
ATOM 1460 C C . THR A 1 195 ? -1.091 6.481 -3.994 1.00 88.62 195 THR A C 1
ATOM 1462 O O . THR A 1 195 ? -2.139 6.745 -4.584 1.00 88.62 195 THR A O 1
ATOM 1465 N N . VAL A 1 196 ? -0.425 5.348 -4.224 1.00 91.75 196 VAL A N 1
ATOM 1466 C CA . VAL A 1 196 ? -0.891 4.365 -5.206 1.00 91.75 196 VAL A CA 1
ATOM 1467 C C . VAL A 1 196 ? -2.169 3.671 -4.741 1.00 91.75 196 VAL A C 1
ATOM 1469 O O . VAL A 1 196 ? -3.052 3.427 -5.563 1.00 91.75 196 VAL A O 1
ATOM 1472 N N . ASN A 1 197 ? -2.318 3.393 -3.444 1.00 90.06 197 ASN A N 1
ATOM 1473 C CA . ASN A 1 197 ? -3.552 2.818 -2.915 1.00 90.06 197 ASN A CA 1
ATOM 1474 C C . ASN A 1 197 ? -4.749 3.748 -3.175 1.00 90.06 197 ASN A C 1
ATOM 1476 O O . ASN A 1 197 ? -5.731 3.324 -3.783 1.00 90.06 197 ASN A O 1
ATOM 1480 N N . ALA A 1 198 ? -4.619 5.040 -2.852 1.00 85.81 198 ALA A N 1
ATOM 1481 C CA . ALA A 1 198 ? -5.645 6.044 -3.137 1.00 85.81 198 ALA A CA 1
ATOM 1482 C C . ALA A 1 198 ? -6.002 6.113 -4.638 1.00 85.81 198 ALA A C 1
ATOM 1484 O O . ALA A 1 198 ? -7.178 6.145 -5.008 1.00 85.81 198 ALA A O 1
ATOM 1485 N N . LEU A 1 199 ? -5.001 6.047 -5.525 1.00 87.25 199 LEU A N 1
ATOM 1486 C CA . LEU A 1 199 ? -5.213 6.019 -6.978 1.00 87.25 199 LEU A CA 1
ATOM 1487 C C . LEU A 1 199 ? -5.959 4.764 -7.454 1.00 87.25 199 LEU A C 1
ATOM 1489 O O . LEU A 1 199 ? -6.813 4.845 -8.339 1.00 87.25 199 LEU A O 1
ATOM 1493 N N . LEU A 1 200 ? -5.650 3.596 -6.890 1.00 89.56 200 LEU A N 1
ATOM 1494 C CA . LEU A 1 200 ? -6.306 2.335 -7.243 1.00 89.56 200 LEU A CA 1
ATOM 1495 C C . LEU A 1 200 ? -7.738 2.247 -6.691 1.00 89.56 200 LEU A C 1
ATOM 1497 O O . LEU A 1 200 ? -8.600 1.627 -7.325 1.00 89.56 200 LEU A O 1
ATOM 1501 N N . GLU A 1 201 ? -8.011 2.870 -5.547 1.00 84.88 201 GLU A N 1
ATOM 1502 C CA . GLU A 1 201 ? -9.346 2.951 -4.946 1.00 84.88 201 GLU A CA 1
ATOM 1503 C C . GLU A 1 201 ? -10.251 3.968 -5.660 1.00 84.88 201 GLU A C 1
ATOM 1505 O O . GLU A 1 201 ? -11.459 3.739 -5.751 1.00 84.88 201 GLU A O 1
ATOM 1510 N N . SER A 1 202 ? -9.682 5.026 -6.248 1.00 77.88 202 SER A N 1
ATOM 1511 C CA . SER A 1 202 ? -10.451 6.033 -6.985 1.00 77.88 202 SER A CA 1
ATOM 1512 C C . SER A 1 202 ? -11.206 5.451 -8.194 1.00 77.88 202 SER A C 1
ATOM 1514 O O . SER A 1 202 ? -10.713 4.591 -8.944 1.00 77.88 202 SER A O 1
ATOM 1516 N N . ARG A 1 203 ? -12.439 5.947 -8.383 1.00 66.12 203 ARG A N 1
ATOM 1517 C CA . ARG A 1 203 ? -13.330 5.619 -9.509 1.00 66.12 203 ARG A CA 1
ATOM 1518 C C . ARG A 1 203 ? -13.004 6.437 -10.763 1.00 66.12 203 ARG A C 1
ATOM 1520 O O . ARG A 1 203 ? -13.117 5.897 -11.861 1.00 66.12 203 ARG A O 1
ATOM 1527 N N . THR A 1 204 ? -12.555 7.682 -10.600 1.00 58.50 204 THR A N 1
ATOM 1528 C CA . THR A 1 204 ? -12.256 8.616 -11.695 1.00 58.50 204 THR A CA 1
ATOM 1529 C C . THR A 1 204 ? -10.827 9.119 -11.530 1.00 58.50 204 THR A C 1
ATOM 1531 O O . THR A 1 204 ? -10.528 9.876 -10.613 1.00 58.50 204 THR A O 1
ATOM 1534 N N . VAL A 1 205 ? -9.920 8.672 -12.400 1.00 56.84 205 VAL A N 1
ATOM 1535 C CA . VAL A 1 205 ? -8.507 9.079 -12.368 1.00 56.84 205 VAL A CA 1
ATOM 1536 C C . VAL A 1 205 ? -8.194 9.849 -13.649 1.00 56.84 205 VAL A C 1
ATOM 1538 O O . VAL A 1 205 ? -7.712 9.285 -14.635 1.00 56.84 205 VAL A O 1
ATOM 1541 N N . SER A 1 206 ? -8.515 11.140 -13.667 1.00 49.44 206 SER A N 1
ATOM 1542 C CA . SER A 1 206 ? -8.307 12.021 -14.818 1.00 49.44 206 SER A CA 1
ATOM 1543 C C . SER A 1 206 ? -7.021 12.839 -14.688 1.00 49.44 206 SER A C 1
ATOM 1545 O O . SER A 1 206 ? -7.102 14.040 -14.514 1.00 49.44 206 SER A O 1
ATOM 1547 N N . GLY A 1 207 ? -5.839 12.216 -14.801 1.00 47.16 207 GLY A N 1
ATOM 1548 C CA . GLY A 1 207 ? -4.537 12.888 -15.040 1.00 47.16 207 GLY A CA 1
ATOM 1549 C C . GLY A 1 207 ? -3.982 13.783 -13.916 1.00 47.16 207 GLY A C 1
ATOM 1550 O O . GLY A 1 207 ? -2.835 13.623 -13.523 1.00 47.16 207 GLY A O 1
ATOM 1551 N N . ALA A 1 208 ? -4.794 14.671 -13.360 1.00 49.50 208 ALA A N 1
ATOM 1552 C CA . ALA A 1 208 ? -4.600 15.380 -12.112 1.00 49.50 208 ALA A CA 1
ATOM 1553 C C . ALA A 1 208 ? -5.449 14.708 -11.017 1.00 49.50 208 ALA A C 1
ATOM 1555 O O . ALA A 1 208 ? -6.483 14.103 -11.298 1.00 49.50 208 ALA A O 1
ATOM 1556 N N . PHE A 1 209 ? -5.026 14.819 -9.759 1.00 54.75 209 PHE A N 1
ATOM 1557 C CA . PHE A 1 209 ? -5.742 14.358 -8.558 1.00 54.75 209 PHE A CA 1
ATOM 1558 C C . PHE A 1 209 ? -7.073 15.116 -8.300 1.00 54.75 209 PHE A C 1
ATOM 1560 O O . PHE A 1 209 ? -7.495 15.265 -7.156 1.00 54.75 209 PHE A O 1
ATOM 1567 N N . THR A 1 210 ? -7.758 15.609 -9.337 1.00 45.22 210 THR A N 1
ATOM 1568 C CA . THR A 1 210 ? -9.074 16.259 -9.257 1.00 45.22 210 THR A CA 1
ATOM 1569 C C . THR A 1 210 ? -10.132 15.215 -8.886 1.00 45.22 210 THR A C 1
ATOM 1571 O O . THR A 1 210 ? -10.783 14.644 -9.758 1.00 45.22 210 THR A O 1
ATOM 1574 N N . GLY A 1 211 ? -10.235 14.883 -7.599 1.00 45.25 211 GLY A N 1
ATOM 1575 C CA . GLY A 1 211 ? -11.200 13.911 -7.075 1.00 45.25 211 GLY A CA 1
ATOM 1576 C C . GLY A 1 211 ? -10.736 13.094 -5.867 1.00 45.25 211 GLY A C 1
ATOM 1577 O O . GLY A 1 211 ? -11.533 12.331 -5.333 1.00 45.25 211 GLY A O 1
ATOM 1578 N N . ILE A 1 212 ? -9.479 13.221 -5.426 1.00 52.50 212 ILE A N 1
ATOM 1579 C CA . ILE A 1 212 ? -9.041 12.686 -4.127 1.00 52.50 212 ILE A CA 1
ATOM 1580 C C . ILE A 1 212 ? -8.868 13.894 -3.208 1.00 52.50 212 ILE A C 1
ATOM 1582 O O . ILE A 1 212 ? -7.781 14.464 -3.105 1.00 52.50 212 ILE A O 1
ATOM 1586 N N . GLU A 1 213 ? -9.979 14.328 -2.612 1.00 52.28 213 GLU A N 1
ATOM 1587 C CA . GLU A 1 213 ? -9.957 15.260 -1.486 1.00 52.28 213 GLU A CA 1
ATOM 1588 C C . GLU A 1 213 ? -9.169 14.577 -0.356 1.00 52.28 213 GLU A C 1
ATOM 1590 O O . GLU A 1 213 ? -9.519 13.494 0.104 1.00 52.28 213 GLU A O 1
ATOM 1595 N N . ASP A 1 214 ? -7.996 15.143 -0.068 1.00 64.00 214 ASP A N 1
ATOM 1596 C CA . ASP A 1 214 ? -6.988 14.731 0.912 1.00 64.00 214 ASP A CA 1
ATOM 1597 C C . ASP A 1 214 ? -6.721 13.208 1.064 1.00 64.00 214 ASP A C 1
ATOM 1599 O O . ASP A 1 214 ? -7.433 12.455 1.734 1.00 64.00 214 ASP A O 1
ATOM 1603 N N . ILE A 1 215 ? -5.577 12.745 0.540 1.00 64.56 215 ILE A N 1
ATOM 1604 C CA . ILE A 1 215 ? -5.058 11.380 0.765 1.00 64.56 215 ILE A CA 1
ATOM 1605 C C . ILE A 1 215 ? -5.015 11.031 2.260 1.00 64.56 215 ILE A C 1
ATOM 1607 O O . ILE A 1 215 ? -5.228 9.875 2.634 1.00 64.56 215 ILE A O 1
ATOM 1611 N N . ARG A 1 216 ? -4.752 12.010 3.136 1.00 69.94 216 ARG A N 1
ATOM 1612 C CA . ARG A 1 216 ? -4.744 11.787 4.586 1.00 69.94 216 ARG A CA 1
ATOM 1613 C C . ARG A 1 216 ? -6.136 11.484 5.108 1.00 69.94 216 ARG A C 1
ATOM 1615 O O . ARG A 1 216 ? -6.270 10.569 5.918 1.00 69.94 216 ARG A O 1
ATOM 1622 N N . GLU A 1 217 ? -7.155 12.195 4.641 1.00 70.50 217 GLU A N 1
ATOM 1623 C CA . GLU A 1 217 ? -8.537 11.928 5.024 1.00 70.50 217 GLU A CA 1
ATOM 1624 C C . GLU A 1 217 ? -8.975 10.549 4.527 1.00 70.50 217 GLU A C 1
ATOM 1626 O O . GLU A 1 217 ? -9.443 9.729 5.317 1.00 70.50 217 GLU A O 1
ATOM 1631 N N . SER A 1 218 ? -8.701 10.233 3.259 1.00 71.12 218 SER A N 1
ATOM 1632 C CA . SER A 1 218 ? -8.957 8.904 2.687 1.00 71.12 218 SER A CA 1
ATOM 1633 C C . SER A 1 218 ? -8.276 7.791 3.497 1.00 71.12 218 SER A C 1
ATOM 1635 O O . SER A 1 218 ? -8.884 6.761 3.809 1.00 71.12 218 SER A O 1
ATOM 1637 N N . ARG A 1 219 ? -7.026 8.013 3.926 1.00 76.62 219 ARG A N 1
ATOM 1638 C CA . ARG A 1 219 ? -6.294 7.095 4.805 1.00 76.62 219 ARG A CA 1
ATOM 1639 C C . ARG A 1 219 ? -6.964 6.955 6.168 1.00 76.62 219 ARG A C 1
ATOM 1641 O O . ARG A 1 219 ? -7.109 5.831 6.649 1.00 76.62 219 ARG A O 1
ATOM 1648 N N . LEU A 1 220 ? -7.360 8.057 6.804 1.00 76.69 220 LEU A N 1
ATOM 1649 C CA . LEU A 1 220 ? -8.042 8.037 8.101 1.00 76.69 220 LEU A CA 1
ATOM 1650 C C . LEU A 1 220 ? -9.368 7.280 8.011 1.00 76.69 220 LEU A C 1
ATOM 1652 O O . LEU A 1 220 ? -9.613 6.395 8.830 1.00 76.69 220 LEU A O 1
ATOM 1656 N N . GLN A 1 221 ? -10.168 7.541 6.978 1.00 78.06 221 GLN A N 1
ATOM 1657 C CA . GLN A 1 221 ? -11.415 6.824 6.722 1.00 78.06 221 GLN A CA 1
ATOM 1658 C C . GLN A 1 221 ? -11.166 5.322 6.503 1.00 78.06 221 GLN A C 1
ATOM 1660 O O . GLN A 1 221 ? -11.876 4.490 7.075 1.00 78.06 221 GLN A O 1
ATOM 1665 N N . ARG A 1 222 ? -10.124 4.943 5.743 1.00 78.56 222 ARG A N 1
ATOM 1666 C CA . ARG A 1 222 ? -9.747 3.532 5.548 1.00 78.56 222 ARG A CA 1
ATOM 1667 C C . ARG A 1 222 ? -9.368 2.882 6.875 1.00 78.56 222 ARG A C 1
ATOM 1669 O O . ARG A 1 222 ? -9.915 1.836 7.206 1.00 78.56 222 ARG A O 1
ATOM 1676 N N . MET A 1 223 ? -8.472 3.511 7.638 1.00 82.56 223 MET A N 1
ATOM 1677 C CA . MET A 1 223 ? -7.991 3.003 8.927 1.00 82.56 223 MET A CA 1
ATOM 1678 C C . MET A 1 223 ? -9.114 2.886 9.962 1.00 82.56 223 MET A C 1
ATOM 1680 O O . MET A 1 223 ? -9.137 1.915 10.719 1.00 82.56 223 MET A O 1
ATOM 1684 N N . ALA A 1 224 ? -10.070 3.817 9.968 1.00 83.56 224 ALA A N 1
ATOM 1685 C CA . ALA A 1 224 ? -11.230 3.772 10.852 1.00 83.56 224 ALA A CA 1
ATOM 1686 C C . ALA A 1 224 ? -12.110 2.539 10.580 1.00 83.56 224 ALA A C 1
ATOM 1688 O O . ALA A 1 224 ? -12.576 1.891 11.516 1.00 83.56 224 ALA A O 1
ATOM 1689 N N . ARG A 1 225 ? -12.261 2.144 9.308 1.00 85.62 225 ARG A N 1
ATOM 1690 C CA . ARG A 1 225 ? -13.067 0.979 8.899 1.00 85.62 225 ARG A CA 1
ATOM 1691 C C . ARG A 1 225 ? -12.403 -0.375 9.161 1.00 85.62 225 ARG A C 1
ATOM 1693 O O . ARG A 1 225 ? -13.080 -1.398 9.098 1.00 85.62 225 ARG A O 1
ATOM 1700 N N . ILE A 1 226 ? -11.110 -0.416 9.502 1.00 87.56 226 ILE A N 1
ATOM 1701 C CA . ILE A 1 226 ? -10.423 -1.682 9.824 1.00 87.56 226 ILE A CA 1
ATOM 1702 C C . ILE A 1 226 ? -10.852 -2.242 11.187 1.00 87.56 226 ILE A C 1
ATOM 1704 O O . ILE A 1 226 ? -10.594 -3.402 11.504 1.00 87.56 226 ILE A O 1
ATOM 1708 N N . GLY A 1 227 ? -11.533 -1.446 12.011 1.00 88.25 227 GLY A N 1
ATOM 1709 C CA . GLY A 1 227 ? -11.898 -1.851 13.362 1.00 88.25 227 GLY A CA 1
ATOM 1710 C C . GLY A 1 227 ? -10.682 -1.944 14.283 1.00 88.25 227 GLY A C 1
ATOM 1711 O O . GLY A 1 227 ? -9.589 -1.459 13.974 1.00 88.25 227 GLY A O 1
ATOM 1712 N N . VAL A 1 228 ? -10.884 -2.537 15.452 1.00 90.75 228 VAL A N 1
ATOM 1713 C CA . VAL A 1 228 ? -9.911 -2.547 16.542 1.00 90.75 228 VAL A CA 1
ATOM 1714 C C . VAL A 1 228 ? -9.283 -3.932 16.661 1.00 90.75 228 VAL A C 1
ATOM 1716 O O . VAL A 1 228 ? -9.987 -4.937 16.722 1.00 90.75 228 VAL A O 1
ATOM 1719 N N . GLN A 1 229 ? -7.953 -3.994 16.721 1.00 90.88 229 GLN A N 1
ATOM 1720 C CA . GLN A 1 229 ? -7.267 -5.212 17.144 1.00 90.88 229 GLN A CA 1
ATOM 1721 C C . GLN A 1 229 ? -7.257 -5.244 18.672 1.00 90.88 229 GLN A C 1
ATOM 1723 O O . GLN A 1 229 ? -6.573 -4.429 19.291 1.00 90.88 229 GLN A O 1
ATOM 1728 N N . ILE A 1 230 ? -8.002 -6.171 19.268 1.00 88.81 230 ILE A N 1
ATOM 1729 C CA . ILE A 1 230 ? -7.904 -6.439 20.703 1.00 88.81 230 ILE A CA 1
ATOM 1730 C C . ILE A 1 230 ? -6.706 -7.348 20.971 1.00 88.81 230 ILE A C 1
ATOM 1732 O O . ILE A 1 230 ? -6.407 -8.248 20.183 1.00 88.81 230 ILE A O 1
ATOM 1736 N N . LYS A 1 231 ? -6.006 -7.082 22.068 1.00 84.69 231 LYS A N 1
ATOM 1737 C CA . LYS A 1 231 ? -4.989 -7.966 22.629 1.00 84.69 231 LYS A CA 1
ATOM 1738 C C . LYS A 1 231 ? -5.390 -8.298 24.054 1.00 84.69 231 LYS A C 1
ATOM 1740 O O . LYS A 1 231 ? -5.931 -7.443 24.758 1.00 84.69 231 LYS A O 1
ATOM 1745 N N . GLU A 1 232 ? -5.145 -9.537 24.451 1.00 79.88 232 GLU A N 1
ATOM 1746 C CA . GLU A 1 232 ? -5.299 -9.930 25.846 1.00 79.88 232 GLU A CA 1
ATOM 1747 C C . GLU A 1 232 ? -4.330 -9.126 26.707 1.00 79.88 232 GLU A C 1
ATOM 1749 O O . GLU A 1 232 ? -3.222 -8.791 26.275 1.00 79.88 232 GLU A O 1
ATOM 1754 N N . VAL A 1 233 ? -4.787 -8.760 27.898 1.00 69.12 233 VAL A N 1
ATOM 1755 C CA . VAL A 1 233 ? -3.951 -8.077 28.880 1.00 69.12 233 VAL A CA 1
ATOM 1756 C C . VAL A 1 233 ? -3.500 -9.138 29.881 1.00 69.12 233 VAL A C 1
ATOM 1758 O O . VAL A 1 233 ? -4.354 -9.676 30.588 1.00 69.12 233 VAL A O 1
ATOM 1761 N N . PRO A 1 234 ? -2.196 -9.470 29.931 1.00 57.22 234 PRO A N 1
ATOM 1762 C CA . PRO A 1 234 ? -1.672 -10.401 30.923 1.00 57.22 234 PRO A CA 1
ATOM 1763 C C . PRO A 1 234 ? -2.020 -9.926 32.338 1.00 57.22 234 PRO A C 1
ATOM 1765 O O . PRO A 1 234 ? -1.960 -8.727 32.611 1.00 57.22 234 PRO A O 1
ATOM 1768 N N . ASP A 1 235 ? -2.419 -10.859 33.204 1.00 59.12 235 ASP A N 1
ATOM 1769 C CA . ASP A 1 235 ? -2.729 -10.626 34.625 1.00 59.12 235 ASP A CA 1
ATOM 1770 C C . ASP A 1 235 ? -3.842 -9.599 34.904 1.00 59.12 235 ASP A C 1
ATOM 1772 O O . ASP A 1 235 ? -3.983 -9.089 36.020 1.00 59.12 235 ASP A O 1
ATOM 1776 N N . ALA A 1 236 ? -4.667 -9.282 33.902 1.00 57.56 236 ALA A N 1
ATOM 1777 C CA . ALA A 1 236 ? -5.743 -8.329 34.092 1.00 57.56 236 ALA A CA 1
ATOM 1778 C C . ALA A 1 236 ? -6.893 -8.914 34.930 1.00 57.56 236 ALA A C 1
ATOM 1780 O O . ALA A 1 236 ? -7.265 -10.080 34.768 1.00 57.56 236 ALA A O 1
ATOM 1781 N N . PRO A 1 237 ? -7.513 -8.102 35.806 1.00 58.38 237 PRO A N 1
ATOM 1782 C CA . PRO A 1 237 ? -8.671 -8.534 36.576 1.00 58.38 237 PRO A CA 1
ATOM 1783 C C . PRO A 1 237 ? -9.811 -8.974 35.644 1.00 58.38 237 PRO A C 1
ATOM 1785 O O . PRO A 1 237 ? -9.990 -8.405 34.570 1.00 58.38 237 PRO A O 1
ATOM 1788 N N . VAL A 1 238 ? -10.633 -9.933 36.095 1.00 58.56 238 VAL A N 1
ATOM 1789 C CA . VAL A 1 238 ? -11.763 -10.571 35.365 1.00 58.56 238 VAL A CA 1
ATOM 1790 C C . VAL A 1 238 ? -12.671 -9.577 34.615 1.00 58.56 238 VAL A C 1
ATOM 1792 O O . VAL A 1 238 ? -13.293 -9.909 33.606 1.00 58.56 238 VAL A O 1
ATOM 1795 N N . VAL A 1 239 ? -12.728 -8.333 35.087 1.00 62.06 239 VAL A N 1
ATOM 1796 C CA . VAL A 1 239 ? -13.523 -7.243 34.515 1.00 62.06 239 VAL A CA 1
ATOM 1797 C C . VAL A 1 239 ? -12.985 -6.752 33.155 1.00 62.06 239 VAL A C 1
ATOM 1799 O O . VAL A 1 239 ? -13.775 -6.262 32.353 1.00 62.06 239 VAL A O 1
ATOM 1802 N N . LEU A 1 240 ? -11.687 -6.898 32.854 1.00 69.50 240 LEU A N 1
ATOM 1803 C CA . LEU A 1 240 ? -11.037 -6.350 31.654 1.00 69.50 240 LEU A CA 1
ATOM 1804 C C . LEU A 1 240 ? -9.991 -7.321 31.075 1.00 69.50 240 LEU A C 1
ATOM 1806 O O . LEU A 1 240 ? -8.794 -7.138 31.240 1.00 69.50 240 LEU A O 1
ATOM 1810 N N . SER A 1 241 ? -10.442 -8.348 30.359 1.00 74.62 241 SER A N 1
ATOM 1811 C CA . SER A 1 241 ? -9.559 -9.426 29.862 1.00 74.62 241 SER A CA 1
ATOM 1812 C C . SER A 1 241 ? -8.788 -9.083 28.580 1.00 74.62 241 SER A C 1
ATOM 1814 O O . SER A 1 241 ? -7.750 -9.675 28.292 1.00 74.62 241 SER A O 1
ATOM 1816 N N . ALA A 1 242 ? -9.279 -8.130 27.787 1.00 83.25 242 ALA A N 1
ATOM 1817 C CA . ALA A 1 242 ? -8.619 -7.694 26.561 1.00 83.25 242 ALA A CA 1
ATOM 1818 C C . ALA A 1 242 ? -8.965 -6.243 26.243 1.00 83.25 242 ALA A C 1
ATOM 1820 O O . ALA A 1 242 ? -10.107 -5.816 26.445 1.00 83.25 242 ALA A O 1
ATOM 1821 N N . VAL A 1 243 ? -7.997 -5.511 25.692 1.00 87.75 243 VAL A N 1
ATOM 1822 C CA . VAL A 1 243 ? -8.189 -4.137 25.221 1.00 87.75 243 VAL A CA 1
ATOM 1823 C C . VAL A 1 243 ? -7.537 -3.915 23.868 1.00 87.75 243 VAL A C 1
ATOM 1825 O O . VAL A 1 243 ? -6.565 -4.570 23.492 1.00 87.75 243 VAL A O 1
ATOM 1828 N N . GLY A 1 244 ? -8.065 -2.960 23.119 1.00 90.44 244 GLY A N 1
ATOM 1829 C CA . GLY A 1 244 ? -7.460 -2.493 21.883 1.00 90.44 244 GLY A CA 1
ATOM 1830 C C . GLY A 1 244 ? -7.940 -1.095 21.552 1.00 90.44 244 GLY A C 1
ATOM 1831 O O . GLY A 1 244 ? -9.029 -0.701 21.961 1.00 90.44 244 GLY A O 1
ATOM 1832 N N . TYR A 1 245 ? -7.157 -0.353 20.779 1.00 91.12 245 TYR A N 1
ATOM 1833 C CA . TYR A 1 245 ? -7.519 0.994 20.360 1.00 91.12 245 TYR A CA 1
ATOM 1834 C C . TYR A 1 245 ? -7.271 1.192 18.870 1.00 91.12 245 TYR A C 1
ATOM 1836 O O . TYR A 1 245 ? -6.233 0.793 18.339 1.00 91.12 245 TYR A O 1
ATOM 1844 N N . ASN A 1 246 ? -8.228 1.822 18.192 1.00 90.25 246 ASN A N 1
ATOM 1845 C CA . ASN A 1 246 ? -8.046 2.334 16.843 1.00 90.25 246 ASN A CA 1
ATOM 1846 C C . ASN A 1 246 ? -8.019 3.864 16.893 1.00 90.25 246 ASN A C 1
ATOM 1848 O O . ASN A 1 246 ? -9.037 4.512 17.130 1.00 90.25 246 ASN A O 1
ATOM 1852 N N . LYS A 1 247 ? -6.838 4.433 16.626 1.00 87.31 247 LYS A N 1
ATOM 1853 C CA . LYS A 1 247 ? -6.598 5.881 16.635 1.00 87.31 247 LYS A CA 1
ATOM 1854 C C . LYS A 1 247 ? -7.413 6.635 15.581 1.00 87.31 247 LYS A C 1
ATOM 1856 O O . LYS A 1 247 ? -7.803 7.770 15.825 1.00 87.31 247 LYS A O 1
ATOM 1861 N N . ALA A 1 248 ? -7.677 6.021 14.428 1.00 85.81 248 ALA A N 1
ATOM 1862 C CA . ALA A 1 248 ? -8.401 6.668 13.338 1.00 85.81 248 ALA A CA 1
ATOM 1863 C C . ALA A 1 248 ? -9.903 6.775 13.631 1.00 85.81 248 ALA A C 1
ATOM 1865 O O . ALA A 1 248 ? -10.488 7.829 13.414 1.00 85.81 248 ALA A O 1
ATOM 1866 N N . SER A 1 249 ? -10.516 5.720 14.180 1.00 85.56 249 SER A N 1
ATOM 1867 C CA . SER A 1 249 ? -11.929 5.747 14.591 1.00 85.56 249 SER A CA 1
ATOM 1868 C C . SER A 1 249 ? -12.147 6.258 16.022 1.00 85.56 249 SER A C 1
ATOM 1870 O O . SER A 1 249 ? -13.288 6.336 16.473 1.00 85.56 249 SER A O 1
ATOM 1872 N N . LYS A 1 250 ? -11.066 6.557 16.761 1.00 90.31 250 LYS A N 1
ATOM 1873 C CA . LYS A 1 250 ? -11.071 6.899 18.197 1.00 90.31 250 LYS A CA 1
ATOM 1874 C C . LYS A 1 250 ? -11.863 5.896 19.047 1.00 90.31 250 LYS A C 1
ATOM 1876 O O . LYS A 1 250 ? -12.515 6.255 20.025 1.00 90.31 250 LYS A O 1
ATOM 1881 N N . THR A 1 251 ? -11.826 4.624 18.652 1.00 90.69 251 THR A N 1
ATOM 1882 C CA . THR A 1 251 ? -12.594 3.553 19.295 1.00 90.69 251 THR A CA 1
ATOM 1883 C C . THR A 1 251 ? -11.683 2.704 20.166 1.00 90.69 251 THR A C 1
ATOM 1885 O O . THR A 1 251 ? -10.745 2.077 19.671 1.00 90.69 251 THR A O 1
ATOM 1888 N N . LEU A 1 252 ? -11.994 2.653 21.456 1.00 91.12 252 LEU A N 1
ATOM 1889 C CA . LEU A 1 252 ? -11.438 1.718 22.425 1.00 91.12 252 LEU A CA 1
ATOM 1890 C C . LEU A 1 252 ? -12.356 0.499 22.518 1.00 91.12 252 LEU A C 1
ATOM 1892 O O . LEU A 1 252 ? -13.533 0.641 22.837 1.00 91.12 252 LEU A O 1
ATOM 1896 N N . ALA A 1 253 ? -11.824 -0.688 22.256 1.00 91.88 253 ALA A N 1
ATOM 1897 C CA . ALA A 1 253 ? -12.520 -1.951 22.452 1.00 91.88 253 ALA A CA 1
ATOM 1898 C C . ALA A 1 253 ? -12.065 -2.600 23.760 1.00 91.88 253 ALA A C 1
ATOM 1900 O O . ALA A 1 253 ? -10.863 -2.701 24.006 1.00 91.88 253 ALA A O 1
ATOM 1901 N N . MET A 1 254 ? -13.011 -3.063 24.574 1.00 89.25 254 MET A N 1
ATOM 1902 C CA . MET A 1 254 ? -12.747 -3.742 25.844 1.00 89.25 254 MET A CA 1
ATOM 1903 C C . MET A 1 254 ? -13.591 -5.006 25.962 1.00 89.25 254 MET A C 1
ATOM 1905 O O . MET A 1 254 ? -14.797 -4.975 25.708 1.00 89.25 254 MET A O 1
ATOM 1909 N N . LYS A 1 255 ? -12.970 -6.116 26.367 1.00 88.12 255 LYS A N 1
ATOM 1910 C CA . LYS A 1 255 ? -13.664 -7.378 26.642 1.00 88.12 255 LYS A CA 1
ATOM 1911 C C . LYS A 1 255 ? -14.066 -7.444 28.116 1.00 88.12 255 LYS A C 1
ATOM 1913 O O . LYS A 1 255 ? -13.210 -7.596 28.987 1.00 88.12 255 LYS A O 1
ATOM 1918 N N . ILE A 1 256 ? -15.372 -7.351 28.371 1.00 83.00 256 ILE A N 1
ATOM 1919 C CA . ILE A 1 256 ? -15.993 -7.314 29.702 1.00 83.00 256 ILE A CA 1
ATOM 1920 C C . ILE A 1 256 ? -17.060 -8.409 29.756 1.00 83.00 256 ILE A C 1
ATOM 1922 O O . ILE A 1 256 ? -17.993 -8.404 28.950 1.00 83.00 256 ILE A O 1
ATOM 1926 N N . GLY A 1 257 ? -16.929 -9.359 30.687 1.00 78.19 257 GLY A N 1
ATOM 1927 C CA . GLY A 1 257 ? -17.928 -10.421 30.884 1.00 78.19 257 GLY A CA 1
ATOM 1928 C C . GLY A 1 257 ? -18.210 -11.250 29.622 1.00 78.19 257 GLY A C 1
ATOM 1929 O O . GLY A 1 257 ? -19.362 -11.539 29.313 1.00 78.19 257 GLY A O 1
ATOM 1930 N N . GLY A 1 258 ? -17.173 -11.553 28.833 1.00 78.81 258 GLY A N 1
ATOM 1931 C CA . GLY A 1 258 ? -17.280 -12.345 27.599 1.00 78.81 258 GLY A CA 1
ATOM 1932 C C . GLY A 1 258 ? -17.770 -11.586 26.358 1.00 78.81 258 GLY A C 1
ATOM 1933 O O . GLY A 1 258 ? -17.666 -12.117 25.256 1.00 78.81 258 GLY A O 1
ATOM 1934 N N . ARG A 1 259 ? -18.236 -10.337 26.493 1.00 87.56 259 ARG A N 1
ATOM 1935 C CA . ARG A 1 259 ? -18.631 -9.475 25.365 1.00 87.56 259 ARG A CA 1
ATOM 1936 C C . ARG A 1 259 ? -17.592 -8.394 25.109 1.00 87.56 259 ARG A C 1
ATOM 1938 O O . ARG A 1 259 ? -16.887 -7.977 26.026 1.00 87.56 259 ARG A O 1
ATOM 1945 N N . VAL A 1 260 ? -17.518 -7.921 23.868 1.00 91.12 260 VAL A N 1
ATOM 1946 C CA . VAL A 1 260 ? -16.642 -6.808 23.492 1.00 91.12 260 VAL A CA 1
ATOM 1947 C C . VAL A 1 260 ? -17.471 -5.539 23.343 1.00 91.12 260 VAL A C 1
ATOM 1949 O O . VAL A 1 260 ? -18.445 -5.502 22.594 1.00 91.12 260 VAL A O 1
ATOM 1952 N N . TRP A 1 261 ? -17.074 -4.500 24.065 1.00 91.56 261 TRP A N 1
ATOM 1953 C CA . TRP A 1 261 ? -17.720 -3.194 24.067 1.00 91.56 261 TRP A CA 1
ATOM 1954 C C . TRP A 1 261 ? -16.775 -2.134 23.519 1.00 91.56 261 TRP A C 1
ATOM 1956 O O . TRP A 1 261 ? -15.584 -2.125 23.823 1.00 91.56 261 TRP A O 1
ATOM 1966 N N . GLY A 1 262 ? -17.327 -1.242 22.710 1.00 91.88 262 GLY A N 1
ATOM 1967 C CA . GLY A 1 262 ? -16.666 -0.105 22.100 1.00 91.88 262 GLY A CA 1
ATOM 1968 C C . GLY A 1 262 ? -17.005 1.182 22.831 1.00 91.88 262 GLY A C 1
ATOM 1969 O O . GLY A 1 262 ? -18.167 1.438 23.148 1.00 91.88 262 GLY A O 1
ATOM 1970 N N . TYR A 1 263 ? -15.986 2.000 23.063 1.00 91.00 263 TYR A N 1
ATOM 1971 C CA . TYR A 1 263 ? -16.077 3.300 23.710 1.00 91.00 263 TYR A CA 1
ATOM 1972 C C . TYR A 1 263 ? -15.357 4.345 22.861 1.00 91.00 263 TYR A C 1
ATOM 1974 O O . TYR A 1 263 ? -14.296 4.071 22.301 1.00 91.00 263 TYR A O 1
ATOM 1982 N N . SER A 1 264 ? -15.906 5.558 22.801 1.00 90.50 264 SER A N 1
ATOM 1983 C CA . SER A 1 264 ? -15.163 6.710 22.284 1.00 90.50 264 SER A CA 1
ATOM 1984 C C . SER A 1 264 ? -14.111 7.136 23.313 1.00 90.50 264 SER A C 1
ATOM 1986 O O . SER A 1 264 ? -14.440 7.388 24.484 1.00 90.50 264 SER A O 1
ATOM 1988 N N . ALA A 1 265 ? -12.849 7.157 22.886 1.00 89.06 265 ALA A N 1
ATOM 1989 C CA . ALA A 1 265 ? -11.691 7.388 23.743 1.00 89.06 265 ALA A CA 1
ATOM 1990 C C . ALA A 1 265 ? -10.564 8.102 22.987 1.00 89.06 265 ALA A C 1
ATOM 1992 O O . ALA A 1 265 ? -10.398 7.937 21.770 1.00 89.06 265 ALA A O 1
ATOM 1993 N N . THR A 1 266 ? -9.751 8.866 23.712 1.00 90.31 266 THR A N 1
ATOM 1994 C CA . THR A 1 266 ? -8.502 9.404 23.161 1.00 90.31 266 THR A CA 1
ATOM 1995 C C . THR A 1 266 ? -7.366 8.379 23.239 1.00 90.31 266 THR A C 1
ATOM 1997 O O . THR A 1 266 ? -7.506 7.307 23.834 1.00 90.31 266 THR A O 1
ATOM 2000 N N . SER A 1 267 ? -6.229 8.694 22.610 1.00 88.06 267 SER A N 1
ATOM 2001 C CA . SER A 1 267 ? -5.024 7.869 22.753 1.00 88.06 267 SER A CA 1
ATOM 2002 C C . SER A 1 267 ? -4.524 7.902 24.195 1.00 88.06 267 SER A C 1
ATOM 2004 O O . SER A 1 267 ? -4.117 6.866 24.709 1.00 88.06 267 SER A O 1
ATOM 2006 N N . GLU A 1 268 ? -4.613 9.059 24.863 1.00 89.31 268 GLU A N 1
ATOM 2007 C CA . GLU A 1 268 ? -4.215 9.191 26.265 1.00 89.31 268 GLU A CA 1
ATOM 2008 C C . GLU A 1 268 ? -5.094 8.334 27.179 1.00 89.31 268 GLU A C 1
ATOM 2010 O O . GLU A 1 268 ? -4.570 7.671 28.070 1.00 89.31 268 GLU A O 1
ATOM 2015 N N . ASP A 1 269 ? -6.411 8.286 26.940 1.00 87.44 269 ASP A N 1
ATOM 2016 C CA . ASP A 1 269 ? -7.320 7.422 27.702 1.00 87.44 269 ASP A CA 1
ATOM 2017 C C . ASP A 1 269 ? -6.922 5.940 27.582 1.00 87.44 269 ASP A C 1
ATOM 2019 O O . ASP A 1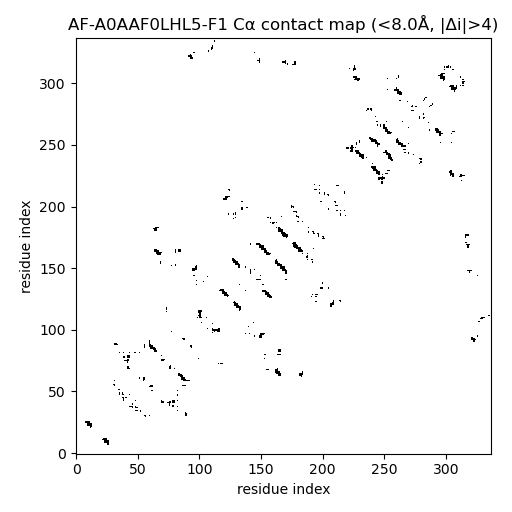 269 ? -6.921 5.199 28.569 1.00 87.44 269 ASP A O 1
ATOM 2023 N N . PHE A 1 270 ? -6.577 5.497 26.366 1.00 87.56 270 PHE A N 1
ATOM 2024 C CA . PHE A 1 270 ? -6.114 4.132 26.119 1.00 87.56 270 PHE A CA 1
ATOM 2025 C C . PHE A 1 270 ? -4.777 3.849 26.808 1.00 87.56 270 PHE A C 1
ATOM 2027 O O . PHE A 1 270 ? -4.628 2.803 27.443 1.00 87.56 270 PHE A O 1
ATOM 2034 N N . ASP A 1 271 ? -3.819 4.770 26.720 1.00 86.88 271 ASP A N 1
ATOM 2035 C CA . ASP A 1 271 ? -2.514 4.604 27.354 1.00 86.88 271 ASP A CA 1
ATOM 2036 C C . ASP A 1 271 ? -2.630 4.582 28.880 1.00 86.88 271 ASP A C 1
ATOM 2038 O O . ASP A 1 271 ? -2.030 3.713 29.516 1.00 86.88 271 ASP A O 1
ATOM 2042 N N . GLN A 1 272 ? -3.469 5.438 29.475 1.00 84.50 272 GLN A N 1
ATOM 2043 C CA . GLN A 1 272 ? -3.782 5.381 30.906 1.00 84.50 272 GLN A CA 1
ATOM 2044 C C . GLN A 1 272 ? -4.379 4.030 31.296 1.00 84.50 272 GLN A C 1
ATOM 2046 O O . GLN A 1 272 ? -3.989 3.461 32.311 1.00 84.50 272 GLN A O 1
ATOM 2051 N N . LEU A 1 273 ? -5.305 3.490 30.503 1.00 82.06 273 LEU A N 1
ATOM 2052 C CA . LEU A 1 273 ? -5.923 2.202 30.804 1.00 82.06 273 LEU A CA 1
ATOM 2053 C C . LEU A 1 273 ? -4.923 1.040 30.702 1.00 82.06 273 LEU A C 1
ATOM 2055 O O . LEU A 1 273 ? -4.966 0.125 31.519 1.00 82.06 273 LEU A O 1
ATOM 2059 N N . ARG A 1 274 ? -4.029 1.074 29.708 1.00 80.56 274 ARG A N 1
ATOM 2060 C CA . ARG A 1 274 ? -3.077 -0.009 29.423 1.00 80.56 274 ARG A CA 1
ATOM 2061 C C . ARG A 1 274 ? -1.858 -0.013 30.348 1.00 80.56 274 ARG A C 1
ATOM 2063 O O . ARG A 1 274 ? -1.303 -1.076 30.596 1.00 80.56 274 ARG A O 1
ATOM 2070 N N . THR A 1 275 ? -1.392 1.155 30.784 1.00 82.06 275 THR A N 1
ATOM 2071 C CA . THR A 1 275 ? -0.112 1.289 31.511 1.00 82.06 275 THR A CA 1
ATOM 2072 C C . THR A 1 275 ? -0.271 1.455 33.019 1.00 82.06 275 THR A C 1
ATOM 2074 O O . THR A 1 275 ? 0.697 1.278 33.756 1.00 82.06 275 THR A O 1
ATOM 2077 N N . ASN A 1 276 ? -1.469 1.790 33.503 1.00 81.88 276 ASN A N 1
ATOM 2078 C CA . ASN A 1 276 ? -1.703 1.988 34.928 1.00 81.88 276 ASN A CA 1
ATOM 2079 C C . ASN A 1 276 ? -1.741 0.648 35.677 1.00 81.88 276 ASN A C 1
ATOM 2081 O O . ASN A 1 276 ? -2.349 -0.313 35.217 1.00 81.88 276 ASN A O 1
ATOM 2085 N N . SER A 1 277 ? -1.155 0.608 36.874 1.00 78.94 277 SER A N 1
ATOM 2086 C CA . SER A 1 277 ? -1.144 -0.577 37.742 1.00 78.94 277 SER A CA 1
ATOM 2087 C C . SER A 1 277 ? -2.525 -0.964 38.288 1.00 78.94 277 SER A C 1
ATOM 2089 O O . SER A 1 277 ? -2.700 -2.071 38.790 1.00 78.94 277 SER A O 1
ATOM 2091 N N . LYS A 1 278 ? -3.529 -0.081 38.178 1.00 80.94 278 LYS A N 1
ATOM 2092 C CA . LYS A 1 278 ? -4.930 -0.320 38.561 1.00 80.94 278 LYS A CA 1
ATOM 2093 C C . LYS A 1 278 ? -5.903 -0.012 37.403 1.00 80.94 278 LYS A C 1
ATOM 2095 O O . LYS A 1 278 ? -6.708 0.921 37.516 1.00 80.94 278 LYS A O 1
ATOM 2100 N N . PRO A 1 279 ? -5.916 -0.808 36.313 1.00 77.12 279 PRO A N 1
ATOM 2101 C CA . PRO A 1 279 ? -6.760 -0.557 35.135 1.00 77.12 279 PRO A CA 1
ATOM 2102 C C . PRO A 1 279 ? -8.259 -0.459 35.449 1.00 77.12 279 PRO A C 1
ATOM 2104 O O . PRO A 1 279 ? -8.965 0.366 34.874 1.00 77.12 279 PRO A O 1
ATOM 2107 N N . ALA A 1 280 ? -8.753 -1.245 36.410 1.00 76.75 280 ALA A N 1
ATOM 2108 C CA . ALA A 1 280 ? -10.160 -1.226 36.816 1.00 76.75 280 ALA A CA 1
ATOM 2109 C C . ALA A 1 280 ? -10.598 0.124 37.419 1.00 76.75 280 ALA A C 1
ATOM 2111 O O . ALA A 1 280 ? -11.713 0.583 37.173 1.00 76.75 280 ALA A O 1
ATOM 2112 N N . ALA A 1 281 ? -9.717 0.799 38.167 1.00 80.44 281 ALA A N 1
ATOM 2113 C CA . ALA A 1 281 ? -10.006 2.121 38.721 1.00 80.44 281 ALA A CA 1
ATOM 2114 C C . ALA A 1 281 ? -10.073 3.185 37.614 1.00 80.44 281 ALA A C 1
ATOM 2116 O O . ALA A 1 281 ? -10.971 4.028 37.614 1.00 80.44 281 ALA A O 1
ATOM 2117 N N . VAL A 1 282 ? -9.165 3.104 36.633 1.00 83.38 282 VAL A N 1
ATOM 2118 C CA . VAL A 1 282 ? -9.178 3.967 35.442 1.00 83.38 282 VAL A CA 1
ATOM 2119 C C . VAL A 1 282 ? -10.455 3.741 34.633 1.00 83.38 282 VAL A C 1
ATOM 2121 O O . VAL A 1 282 ? -11.118 4.707 34.260 1.00 83.38 282 VAL A O 1
ATOM 2124 N N . PHE A 1 283 ? -10.849 2.481 34.430 1.00 82.38 283 PHE A N 1
ATOM 2125 C CA . PHE A 1 283 ? -12.099 2.128 33.762 1.00 82.38 283 PHE A CA 1
ATOM 2126 C C . PHE A 1 283 ? -13.322 2.734 34.461 1.00 82.38 283 PHE A C 1
ATOM 2128 O O . PHE A 1 283 ? -14.132 3.401 33.815 1.00 82.38 283 PHE A O 1
ATOM 2135 N N . ASN A 1 284 ? -13.438 2.562 35.780 1.00 83.56 284 ASN A N 1
ATOM 2136 C CA . ASN A 1 284 ? -14.567 3.096 36.541 1.00 83.56 284 ASN A CA 1
ATOM 2137 C C . ASN A 1 284 ? -14.637 4.624 36.476 1.00 83.56 284 ASN A C 1
ATOM 2139 O O . ASN A 1 284 ? -15.718 5.187 36.321 1.00 83.56 284 ASN A O 1
ATOM 2143 N N . ARG A 1 285 ? -13.480 5.289 36.529 1.00 85.12 285 ARG A N 1
ATOM 2144 C CA . ARG A 1 285 ? -13.386 6.748 36.447 1.00 85.12 285 ARG A CA 1
ATOM 2145 C C . ARG A 1 285 ? -13.740 7.292 35.061 1.00 85.12 285 ARG A C 1
ATOM 2147 O O . ARG A 1 285 ? -14.417 8.309 34.974 1.00 85.12 285 ARG A O 1
ATOM 2154 N N . LEU A 1 286 ? -13.258 6.657 33.989 1.00 82.94 286 LEU A N 1
ATOM 2155 C CA . LEU A 1 286 ? -13.320 7.218 32.630 1.00 82.94 286 LEU A CA 1
ATOM 2156 C C . LEU A 1 286 ? -14.465 6.668 31.768 1.00 82.94 286 LEU A C 1
ATOM 2158 O O . LEU A 1 286 ? -14.906 7.342 30.833 1.00 82.94 286 LEU A O 1
ATOM 2162 N N . PHE A 1 287 ? -14.929 5.445 32.033 1.00 82.62 287 PHE A N 1
ATOM 2163 C CA . PHE A 1 287 ? -15.785 4.703 31.101 1.00 82.62 287 PHE A CA 1
ATOM 2164 C C . PHE A 1 287 ? -17.059 4.125 31.716 1.00 82.62 287 PHE A C 1
ATOM 2166 O O . PHE A 1 287 ? -18.036 3.972 30.982 1.00 82.62 287 PHE A O 1
ATOM 2173 N N . ALA A 1 288 ? -17.106 3.836 33.021 1.00 77.12 288 ALA A N 1
ATOM 2174 C CA . ALA A 1 288 ? -18.285 3.200 33.625 1.00 77.12 288 ALA A CA 1
ATOM 2175 C C . ALA A 1 288 ? -19.565 4.051 33.530 1.00 77.12 288 ALA A C 1
ATOM 2177 O O . ALA A 1 288 ? -20.653 3.500 33.380 1.00 77.12 288 ALA A O 1
ATOM 2178 N N . SER A 1 289 ? -19.446 5.381 33.555 1.00 77.25 289 SER A N 1
ATOM 2179 C CA . SER A 1 289 ? -20.581 6.311 33.454 1.00 77.25 289 SER A CA 1
ATOM 2180 C C . SER A 1 289 ? -20.925 6.739 32.018 1.00 77.25 289 SER A C 1
ATOM 2182 O O . SER A 1 289 ? -21.949 7.395 31.805 1.00 77.25 289 SER A O 1
ATOM 2184 N N . LYS A 1 290 ? -20.116 6.378 31.007 1.00 79.19 290 LYS A N 1
ATOM 2185 C CA . LYS A 1 290 ? -20.356 6.788 29.612 1.00 79.19 290 LYS A CA 1
ATOM 2186 C C . LYS A 1 290 ? -21.557 6.030 29.029 1.00 79.19 290 LYS A C 1
ATOM 2188 O O . LYS A 1 290 ? -21.474 4.841 28.729 1.00 79.19 290 LYS A O 1
ATOM 2193 N N . LYS A 1 291 ? -22.661 6.746 28.783 1.00 65.88 291 LYS A N 1
ATOM 2194 C CA . LYS A 1 291 ? -23.926 6.198 28.242 1.00 65.88 291 LYS A CA 1
ATOM 2195 C C . LYS A 1 291 ? -23.907 5.845 26.738 1.00 65.88 291 LYS A C 1
ATOM 2197 O O . LYS A 1 291 ? -24.934 5.462 26.200 1.00 65.88 291 LYS A O 1
ATOM 2202 N N . GLY A 1 292 ? -22.757 5.921 26.065 1.00 74.12 292 GLY A N 1
ATOM 2203 C CA . GLY A 1 292 ? -22.614 5.706 24.615 1.00 74.12 292 GLY A CA 1
ATOM 2204 C C . GLY A 1 292 ? -21.792 4.477 24.215 1.00 74.12 292 GLY A C 1
ATOM 2205 O O . GLY A 1 292 ? -21.121 4.516 23.186 1.00 74.12 292 GLY A O 1
ATOM 2206 N N . ARG A 1 293 ? -21.759 3.418 25.036 1.00 85.56 293 ARG A N 1
ATOM 2207 C CA . ARG A 1 293 ? -21.054 2.180 24.662 1.00 85.56 293 ARG A CA 1
ATOM 2208 C C . ARG A 1 293 ? -21.801 1.453 23.545 1.00 85.56 293 ARG A C 1
ATOM 2210 O O . ARG A 1 293 ? -23.021 1.321 23.601 1.00 85.56 293 ARG A O 1
ATOM 2217 N N . VAL A 1 294 ? -21.062 0.935 22.575 1.00 90.69 294 VAL A N 1
ATOM 2218 C CA . VAL A 1 294 ? -21.616 0.159 21.457 1.00 90.69 294 VAL A CA 1
ATOM 2219 C C . VAL A 1 294 ? -21.085 -1.261 21.550 1.00 90.69 294 VAL A C 1
ATOM 2221 O O . VAL A 1 294 ? -19.912 -1.459 21.856 1.00 90.69 294 VAL A O 1
ATOM 2224 N N . GLN A 1 295 ? -21.926 -2.267 21.334 1.00 92.00 295 GLN A N 1
ATOM 2225 C CA . GLN A 1 295 ? -21.433 -3.638 21.266 1.00 92.00 295 GLN A CA 1
ATOM 2226 C C . GLN A 1 295 ? -20.598 -3.810 19.993 1.00 92.00 295 GLN A C 1
ATOM 2228 O O . GLN A 1 295 ? -20.990 -3.353 18.924 1.00 92.00 295 GLN A O 1
ATOM 2233 N N . LEU A 1 296 ? -19.431 -4.441 20.113 1.00 93.44 296 LEU A N 1
ATOM 2234 C CA . LEU A 1 296 ? -18.578 -4.747 18.972 1.00 93.44 296 LEU A CA 1
ATOM 2235 C C . LEU A 1 296 ? -18.651 -6.235 18.651 1.00 93.44 296 LEU A C 1
ATOM 2237 O O . LEU A 1 296 ? -18.752 -7.084 19.540 1.00 93.44 296 LEU A O 1
ATOM 2241 N N . HIS A 1 297 ? -18.536 -6.539 17.368 1.00 93.44 297 HIS A N 1
ATOM 2242 C CA . HIS A 1 297 ? -18.551 -7.889 16.834 1.00 93.44 297 HIS A CA 1
ATOM 2243 C C . HIS A 1 297 ? -17.203 -8.191 16.188 1.00 93.44 297 HIS A C 1
ATOM 2245 O O . HIS A 1 297 ? -16.613 -7.327 15.538 1.00 93.44 297 HIS A O 1
ATOM 2251 N N . ALA A 1 298 ? -16.700 -9.408 16.385 1.00 92.75 298 ALA A N 1
ATOM 2252 C CA . ALA A 1 298 ? -15.460 -9.851 15.765 1.00 92.75 298 ALA A CA 1
ATOM 2253 C C . ALA A 1 298 ? -15.702 -10.215 14.297 1.00 92.75 298 ALA A C 1
ATOM 2255 O O . ALA A 1 298 ? -16.620 -10.967 13.972 1.00 92.75 298 ALA A O 1
ATOM 2256 N N . CYS A 1 299 ? -14.859 -9.698 13.408 1.00 91.62 299 CYS A N 1
ATOM 2257 C CA . CYS A 1 299 ? -14.851 -10.107 12.016 1.00 91.62 299 CYS A CA 1
ATOM 2258 C C . CYS A 1 299 ? -14.330 -11.552 11.909 1.00 91.62 299 CYS A C 1
ATOM 2260 O O . CYS A 1 299 ? -13.201 -11.806 12.333 1.00 91.62 299 CYS A O 1
ATOM 2262 N N . PRO A 1 300 ? -15.053 -12.484 11.262 1.00 88.94 300 PRO A N 1
ATOM 2263 C CA . PRO A 1 300 ? -14.618 -13.880 11.155 1.00 88.94 300 PRO A CA 1
ATOM 2264 C C . PRO A 1 300 ? -13.358 -14.068 10.295 1.00 88.94 300 PRO A C 1
ATOM 2266 O O . PRO A 1 300 ? -12.734 -15.119 10.343 1.00 88.94 300 PRO A O 1
ATOM 2269 N N . LYS A 1 301 ? -12.978 -13.068 9.484 1.00 87.44 301 LYS A N 1
ATOM 2270 C CA . LYS A 1 301 ? -11.822 -13.151 8.574 1.00 87.44 301 LYS A CA 1
ATOM 2271 C C . LYS A 1 301 ? -10.523 -12.619 9.172 1.00 87.44 301 LYS A C 1
ATOM 2273 O O . LYS A 1 301 ? -9.453 -13.107 8.827 1.00 87.44 301 LYS A O 1
ATOM 2278 N N . CYS A 1 302 ? -10.595 -11.561 9.979 1.00 87.81 302 CYS A N 1
ATOM 2279 C CA . CYS A 1 302 ? -9.401 -10.887 10.501 1.00 87.81 302 CYS A CA 1
ATOM 2280 C C . CYS A 1 302 ? -9.401 -10.695 12.018 1.00 87.81 302 CYS A C 1
ATOM 2282 O O . CYS A 1 302 ? -8.477 -10.065 12.528 1.00 87.81 302 CYS A O 1
ATOM 2284 N N . GLU A 1 303 ? -10.436 -11.180 12.711 1.00 91.31 303 GLU A N 1
ATOM 2285 C CA . GLU A 1 303 ? -10.605 -11.171 14.174 1.00 91.31 303 GLU A CA 1
ATOM 2286 C C . GLU A 1 303 ? -10.653 -9.780 14.825 1.00 91.31 303 GLU A C 1
ATOM 2288 O O . GLU A 1 303 ? -10.875 -9.649 16.028 1.00 91.31 303 GLU A O 1
ATOM 2293 N N . ARG A 1 304 ? -10.507 -8.709 14.039 1.00 91.88 304 ARG A N 1
ATOM 2294 C CA . ARG A 1 304 ? -10.718 -7.342 14.508 1.00 91.88 304 ARG A CA 1
ATOM 2295 C C . ARG A 1 304 ? -12.182 -7.103 14.812 1.00 91.88 304 ARG A C 1
ATOM 2297 O O . ARG A 1 304 ? -13.064 -7.627 14.135 1.00 91.88 304 ARG A O 1
ATOM 2304 N N . VAL A 1 305 ? -12.421 -6.264 15.810 1.00 92.56 305 VAL A N 1
ATOM 2305 C CA . VAL A 1 305 ? -13.765 -5.956 16.288 1.00 92.56 305 VAL A CA 1
ATOM 2306 C C . VAL A 1 305 ? -14.249 -4.613 15.742 1.00 92.56 305 VAL A C 1
ATOM 2308 O O . VAL A 1 305 ? -13.494 -3.637 15.712 1.00 92.56 305 VAL A O 1
ATOM 2311 N N . SER A 1 306 ? -15.504 -4.547 15.308 1.00 92.69 306 SER A N 1
ATOM 2312 C CA . SER A 1 306 ? -16.161 -3.313 14.858 1.00 92.69 306 SER A CA 1
ATOM 2313 C C . SER A 1 306 ? -17.627 -3.280 15.289 1.00 92.69 306 SER A C 1
ATOM 2315 O O . SER A 1 306 ? -18.211 -4.311 15.613 1.00 92.69 306 SER A O 1
ATOM 2317 N N . ALA A 1 307 ? -18.214 -2.081 15.327 1.00 89.88 307 ALA A N 1
ATOM 2318 C CA . ALA A 1 307 ? -19.629 -1.906 15.658 1.00 89.88 307 ALA A CA 1
ATOM 2319 C C . ALA A 1 307 ? -20.533 -2.396 14.518 1.00 89.88 307 ALA A C 1
ATOM 2321 O O . ALA A 1 307 ? -21.537 -3.053 14.762 1.00 89.88 307 ALA A O 1
ATOM 2322 N N . ASN A 1 308 ? -20.134 -2.113 13.275 1.00 87.25 308 ASN A N 1
ATOM 2323 C CA . ASN A 1 308 ? -20.800 -2.575 12.067 1.00 87.25 308 ASN A CA 1
ATOM 2324 C C . ASN A 1 308 ? -19.839 -3.484 11.279 1.00 87.25 308 ASN A C 1
ATOM 2326 O O . ASN A 1 308 ? -18.726 -3.064 10.940 1.00 87.25 308 ASN A O 1
ATOM 2330 N N . LEU A 1 309 ? -20.233 -4.738 11.037 1.00 86.56 309 LEU A N 1
ATOM 2331 C CA . LEU A 1 309 ? -19.447 -5.689 10.241 1.00 86.56 309 LEU A CA 1
ATOM 2332 C C . LEU A 1 309 ? -19.635 -5.490 8.730 1.00 86.56 309 LEU A C 1
ATOM 2334 O O . LEU A 1 309 ? -18.734 -5.852 7.977 1.00 86.56 309 LEU A O 1
ATOM 2338 N N . ASP A 1 310 ? -20.728 -4.866 8.288 1.00 84.69 310 ASP A N 1
ATOM 2339 C CA . ASP A 1 310 ? -20.981 -4.597 6.865 1.00 84.69 310 ASP A CA 1
ATOM 2340 C C . ASP A 1 310 ? -20.098 -3.455 6.342 1.00 84.69 310 ASP A C 1
ATOM 2342 O O . ASP A 1 310 ? -19.633 -3.464 5.202 1.00 84.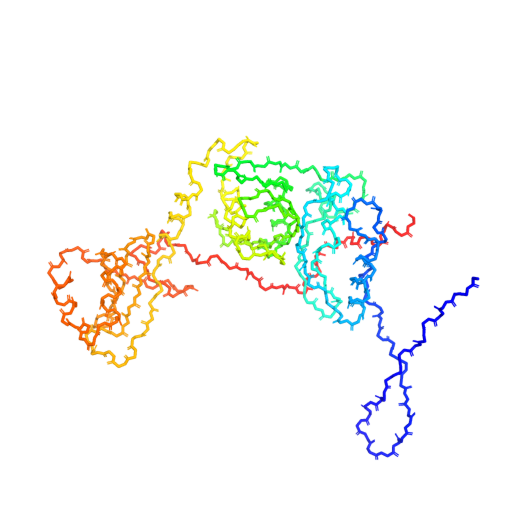69 310 ASP A O 1
ATOM 2346 N N . GLU A 1 311 ? -19.799 -2.481 7.203 1.00 84.75 311 GLU A N 1
ATOM 2347 C CA . GLU A 1 311 ? -18.871 -1.384 6.903 1.00 84.75 311 GLU A CA 1
ATOM 2348 C C . GLU A 1 311 ? -17.401 -1.741 7.171 1.00 84.75 311 GLU A C 1
ATOM 2350 O O . GLU A 1 311 ? -16.490 -1.009 6.758 1.00 84.75 311 GLU A O 1
ATOM 2355 N N . HIS A 1 312 ? -17.156 -2.859 7.861 1.00 87.06 312 HIS A N 1
ATOM 2356 C CA . HIS A 1 312 ? -15.816 -3.301 8.213 1.00 87.06 312 HIS A CA 1
ATOM 2357 C C . HIS A 1 312 ? -14.999 -3.656 6.968 1.00 87.06 312 HIS A C 1
ATOM 2359 O O . HIS A 1 312 ? -15.450 -4.330 6.042 1.00 87.06 312 HIS A O 1
ATOM 2365 N N . ARG A 1 313 ? -13.730 -3.250 6.978 1.00 85.62 313 ARG A N 1
ATOM 2366 C CA . ARG A 1 313 ? -12.761 -3.596 5.939 1.00 85.62 313 ARG A CA 1
ATOM 2367 C C . ARG A 1 313 ? -11.578 -4.311 6.561 1.00 85.62 313 ARG A C 1
ATOM 2369 O O . ARG A 1 313 ? -10.804 -3.697 7.287 1.00 85.62 313 ARG A O 1
ATOM 2376 N N . CYS A 1 314 ? -11.401 -5.593 6.252 1.00 85.19 314 CYS A N 1
ATOM 2377 C CA . CYS A 1 314 ? -10.240 -6.330 6.739 1.00 85.19 314 CYS A CA 1
ATOM 2378 C C . CYS A 1 314 ? -8.935 -5.631 6.312 1.00 85.19 314 CYS A C 1
ATOM 2380 O O . CYS A 1 314 ? -8.885 -5.053 5.221 1.00 85.19 314 CYS A O 1
ATOM 2382 N N . PRO A 1 315 ? -7.866 -5.688 7.132 1.00 83.38 315 PRO A N 1
ATOM 2383 C CA . PRO A 1 315 ? -6.575 -5.143 6.743 1.00 83.38 315 PRO A CA 1
ATOM 2384 C C . PRO A 1 315 ? -6.157 -5.736 5.391 1.00 83.38 315 PRO A C 1
ATOM 2386 O O . PRO A 1 315 ? -6.138 -6.965 5.264 1.00 83.38 315 PRO A O 1
ATOM 2389 N N . PRO A 1 316 ? -5.834 -4.907 4.387 1.00 82.44 316 PRO A N 1
ATOM 2390 C CA . PRO A 1 316 ? -5.431 -5.420 3.092 1.00 82.44 316 PRO A CA 1
ATOM 2391 C C . PRO A 1 316 ? -4.118 -6.198 3.248 1.00 82.44 316 PRO A C 1
ATOM 2393 O O . PRO A 1 316 ? -3.183 -5.735 3.903 1.00 82.44 316 PRO A O 1
ATOM 2396 N N . ARG A 1 317 ? -4.055 -7.401 2.671 1.00 87.44 317 ARG A N 1
ATOM 2397 C CA . ARG A 1 317 ? -2.873 -8.274 2.694 1.00 87.44 317 ARG A CA 1
ATOM 2398 C C . ARG A 1 317 ? -2.482 -8.664 1.275 1.00 87.44 317 ARG A C 1
ATOM 2400 O O . ARG A 1 317 ? -3.318 -8.659 0.372 1.00 87.44 317 ARG A O 1
ATOM 2407 N N . HIS A 1 318 ? -1.210 -8.991 1.089 1.00 91.69 318 HIS A N 1
ATOM 2408 C CA . HIS A 1 318 ? -0.763 -9.663 -0.123 1.00 91.69 318 HIS A CA 1
ATOM 2409 C C . HIS A 1 318 ? -1.054 -11.158 -0.004 1.00 91.69 318 HIS A C 1
ATOM 2411 O O . HIS A 1 318 ? -0.830 -11.757 1.048 1.00 91.69 318 HIS A O 1
ATOM 2417 N N . LYS A 1 319 ? -1.562 -11.756 -1.082 1.00 90.69 319 LYS A N 1
ATOM 2418 C CA . LYS A 1 319 ? -1.600 -13.213 -1.239 1.00 90.69 319 LYS A CA 1
ATOM 2419 C C . LYS A 1 319 ? -0.179 -13.728 -1.458 1.00 90.69 319 LYS A C 1
ATOM 2421 O O . LYS A 1 319 ? 0.641 -12.989 -2.003 1.00 90.69 319 LYS A O 1
ATOM 2426 N N . ALA A 1 320 ? 0.091 -14.965 -1.047 1.00 87.12 320 ALA A N 1
ATOM 2427 C CA . ALA A 1 320 ? 1.376 -15.616 -1.282 1.00 87.12 320 ALA A CA 1
ATOM 2428 C C . ALA A 1 320 ? 1.657 -15.765 -2.785 1.00 87.12 320 ALA A C 1
ATOM 2430 O O . ALA A 1 320 ? 0.728 -15.900 -3.581 1.00 87.12 320 ALA A O 1
ATOM 2431 N N . ALA A 1 321 ? 2.936 -15.765 -3.164 1.00 83.88 321 ALA A N 1
ATOM 2432 C CA . ALA A 1 321 ? 3.333 -16.083 -4.529 1.00 83.88 321 ALA A CA 1
ATOM 2433 C C . ALA A 1 321 ? 2.811 -17.473 -4.904 1.00 83.88 321 ALA A C 1
ATOM 2435 O O . ALA A 1 321 ? 2.906 -18.420 -4.116 1.00 83.88 321 ALA A O 1
ATOM 2436 N N . THR A 1 322 ? 2.280 -17.608 -6.114 1.00 72.94 322 THR A N 1
ATOM 2437 C CA . THR A 1 322 ? 1.827 -18.901 -6.622 1.00 72.94 322 THR A CA 1
ATOM 2438 C C . THR A 1 322 ? 2.852 -19.431 -7.619 1.00 72.94 322 THR A C 1
ATOM 2440 O O . THR A 1 322 ? 3.470 -18.671 -8.355 1.00 72.94 322 THR A O 1
ATOM 2443 N N . ARG A 1 323 ? 3.048 -20.755 -7.663 1.00 62.62 323 ARG A N 1
ATOM 2444 C CA . ARG A 1 323 ? 3.826 -21.405 -8.736 1.00 62.62 323 ARG A CA 1
ATOM 2445 C C . ARG A 1 323 ? 3.061 -21.468 -10.058 1.00 62.62 323 ARG A C 1
ATOM 2447 O O . ARG A 1 323 ? 3.533 -22.101 -10.998 1.00 62.62 323 ARG A O 1
ATOM 2454 N N . ARG A 1 324 ? 1.849 -20.901 -10.126 1.00 50.75 324 ARG A N 1
ATOM 2455 C CA . ARG A 1 324 ? 1.083 -20.899 -11.368 1.00 50.75 324 ARG A CA 1
ATOM 2456 C C . ARG A 1 324 ? 1.935 -20.186 -12.402 1.00 50.75 324 ARG A C 1
ATOM 2458 O O . ARG A 1 324 ? 2.272 -19.020 -12.216 1.00 50.75 324 ARG A O 1
ATOM 2465 N N . ALA A 1 325 ? 2.260 -20.907 -13.472 1.00 44.94 325 ALA A N 1
ATOM 2466 C CA . ALA A 1 325 ? 2.738 -20.300 -14.693 1.00 44.94 325 ALA A CA 1
ATOM 2467 C C . ALA A 1 325 ? 1.786 -19.141 -14.978 1.00 44.94 325 ALA A C 1
ATOM 2469 O O . ALA A 1 325 ? 0.588 -19.360 -15.187 1.00 44.94 325 ALA A O 1
ATOM 2470 N N . SER A 1 326 ? 2.285 -17.907 -14.907 1.00 43.22 326 SER A N 1
ATOM 2471 C CA . SER A 1 326 ? 1.588 -16.812 -15.568 1.00 43.22 326 SER A CA 1
ATOM 2472 C C . SER A 1 326 ? 1.235 -17.346 -16.958 1.00 43.22 326 SER A C 1
ATOM 2474 O O . SER A 1 326 ? 2.124 -17.892 -17.621 1.00 43.22 326 SER A O 1
ATOM 2476 N N . LYS A 1 327 ? -0.060 -17.334 -17.343 1.00 38.78 327 LYS A N 1
ATOM 2477 C CA . LYS A 1 327 ? -0.500 -17.727 -18.700 1.00 38.78 327 LYS A CA 1
ATOM 2478 C C . LYS A 1 327 ? 0.554 -17.201 -19.654 1.00 38.78 327 LYS A C 1
ATOM 2480 O O . LYS A 1 327 ? 0.798 -15.997 -19.555 1.00 38.78 327 LYS A O 1
ATOM 2485 N N . PRO A 1 328 ? 1.211 -18.085 -20.429 1.00 36.81 328 PRO A N 1
ATOM 2486 C CA . PRO A 1 328 ? 2.605 -17.961 -20.810 1.00 36.81 328 PRO A CA 1
ATOM 2487 C C . PRO A 1 328 ? 2.914 -16.505 -21.067 1.00 36.81 328 PRO A C 1
ATOM 2489 O O . PRO A 1 328 ? 2.626 -15.944 -22.126 1.00 36.81 328 PRO A O 1
ATOM 2492 N N . SER A 1 329 ? 3.493 -15.887 -20.043 1.00 39.97 329 SER A N 1
ATOM 2493 C CA . SER A 1 329 ? 4.416 -14.827 -20.303 1.00 39.97 329 SER A CA 1
ATOM 2494 C C . SER A 1 329 ? 5.378 -15.472 -21.286 1.00 39.97 329 SER A C 1
ATOM 2496 O O . SER A 1 329 ? 6.142 -16.367 -20.930 1.00 39.97 329 SER A O 1
ATOM 2498 N N . ARG A 1 330 ? 5.304 -15.082 -22.561 1.00 35.16 330 ARG A N 1
ATOM 2499 C CA . ARG A 1 330 ? 6.510 -15.058 -23.378 1.00 35.16 330 ARG A CA 1
ATOM 2500 C C . ARG A 1 330 ? 7.423 -14.072 -22.656 1.00 35.16 330 ARG A C 1
ATOM 2502 O O . ARG A 1 330 ? 7.500 -12.903 -23.011 1.00 35.16 330 ARG A O 1
ATOM 2509 N N . THR A 1 331 ? 8.010 -14.520 -21.550 1.00 39.03 331 THR A N 1
ATOM 2510 C CA . THR A 1 331 ? 9.001 -13.802 -20.775 1.00 39.03 331 THR A CA 1
ATOM 2511 C C . THR A 1 331 ? 10.208 -13.868 -21.666 1.00 39.03 331 THR A C 1
ATOM 2513 O O . THR A 1 331 ? 10.926 -14.851 -21.608 1.00 39.03 331 THR A O 1
ATOM 2516 N N . PHE A 1 332 ? 10.344 -12.894 -22.568 1.00 41.22 332 PHE A N 1
ATOM 2517 C CA . PHE A 1 332 ? 11.597 -12.481 -23.198 1.00 41.22 332 PHE A CA 1
ATOM 2518 C C . PHE A 1 332 ? 12.451 -13.549 -23.918 1.00 41.22 332 PHE A C 1
ATOM 2520 O O . PHE A 1 332 ? 13.447 -13.192 -24.533 1.00 41.22 332 PHE A O 1
ATOM 2527 N N . ALA A 1 333 ? 12.053 -14.822 -23.952 1.00 33.03 333 ALA A N 1
ATOM 2528 C CA . ALA A 1 333 ? 12.762 -15.899 -24.629 1.00 33.03 333 ALA A CA 1
ATOM 2529 C C . ALA A 1 333 ? 12.686 -15.745 -26.154 1.00 33.03 333 ALA A C 1
ATOM 2531 O O . ALA A 1 333 ? 13.473 -16.341 -26.873 1.00 33.03 333 ALA A O 1
ATOM 2532 N N . SER A 1 334 ? 11.766 -14.915 -26.661 1.00 30.78 334 SER A N 1
ATOM 2533 C CA . SER A 1 334 ? 11.674 -14.570 -28.082 1.00 30.78 334 SER A CA 1
ATOM 2534 C C . SER A 1 334 ? 12.293 -13.215 -28.442 1.00 30.78 334 SER A C 1
ATOM 2536 O O . SER A 1 334 ? 12.112 -12.771 -29.567 1.00 30.78 334 SER A O 1
ATOM 2538 N N . LEU A 1 335 ? 13.020 -12.561 -27.528 1.00 30.23 335 LEU A N 1
ATOM 2539 C CA . LEU A 1 335 ? 13.956 -11.478 -27.879 1.00 30.23 335 LEU A CA 1
ATOM 2540 C C . LEU A 1 335 ? 15.370 -12.029 -28.158 1.00 30.23 335 LEU A C 1
ATOM 2542 O O . LEU A 1 335 ? 16.357 -11.309 -28.064 1.00 30.23 335 LEU A O 1
ATOM 2546 N N . LEU A 1 336 ? 15.449 -13.327 -28.472 1.00 30.30 336 LEU A N 1
ATOM 2547 C CA . LEU A 1 336 ? 16.669 -14.085 -28.748 1.00 30.30 336 LEU A CA 1
ATOM 2548 C C . LEU A 1 336 ? 16.923 -14.325 -30.243 1.00 30.30 336 LEU A C 1
ATOM 2550 O O . LEU A 1 336 ? 17.597 -15.297 -30.574 1.00 30.30 336 LEU A O 1
ATOM 2554 N N . HIS A 1 337 ? 16.437 -13.454 -31.131 1.00 31.20 337 HIS A N 1
ATOM 2555 C CA . HIS A 1 337 ? 17.031 -13.225 -32.455 1.00 31.20 337 HIS A CA 1
ATOM 2556 C C . HIS A 1 337 ? 17.284 -11.728 -32.614 1.00 31.20 337 HIS A C 1
ATOM 2558 O O . HIS A 1 337 ? 16.347 -10.951 -32.321 1.00 31.20 337 HIS A O 1
#

Nearest PDB structures (foldseek):
  3lcb-assembly2_B  TM=2.254E-01  e=1.139E-01  Escherichia coli O157:H7
  6k5l-assembly1_A  TM=1.941E-01  e=1.014E-01  Escherichia coli O157
  6k5l-assembly1_B  TM=1.890E-01  e=1.075E-01  Escherichia coli O157
  3sao-assembly2_B  TM=2.256E-01  e=9.739E-01  Gallus gallus
  3mwx-assembly2_B  TM=2.010E-01  e=9.909E+00  Bacillus subtilis

Solvent-accessible surface area (backbone atoms only — not comparable to full-atom values): 19378 Å² total; per-residue (Å²): 140,77,87,81,76,79,78,82,64,73,41,79,62,89,64,98,58,96,83,77,85,84,62,57,45,72,70,77,70,74,73,44,86,75,74,76,71,84,60,72,83,48,52,54,58,60,64,60,48,47,55,46,40,54,39,28,63,72,67,40,44,33,76,34,40,41,42,67,68,35,64,86,53,74,64,20,36,50,50,32,30,61,65,23,42,60,46,56,22,89,92,47,53,45,58,53,61,67,59,61,39,69,41,87,93,38,67,87,74,34,64,75,83,82,50,73,59,66,69,44,61,40,50,45,88,85,70,30,35,39,35,25,60,42,66,67,55,52,55,50,53,31,54,79,52,78,39,42,36,31,34,40,56,38,33,34,41,39,90,84,48,54,34,25,18,33,30,40,38,14,57,71,51,91,71,36,58,19,51,42,48,36,53,46,58,71,75,52,24,54,55,53,23,50,54,51,34,54,55,67,47,48,90,64,83,68,67,49,54,80,78,62,78,50,69,66,55,54,48,37,57,53,53,32,29,38,34,20,61,65,41,74,43,85,94,43,59,80,69,46,44,24,43,21,66,24,82,62,59,28,34,33,37,38,31,40,84,93,41,40,38,30,35,84,44,54,69,65,57,50,48,50,41,72,70,43,98,55,37,68,60,48,40,55,74,74,48,67,79,55,91,71,66,40,66,35,46,66,38,95,87,69,64,24,31,26,75,51,74,87,69,43,40,71,80,61,54,73,60,79,59,45,74,66,73,59,77,66,64,55,68,65,71,82,71,75,118

Secondary structure (DSSP, 8-state):
-----PPPPEEE---S-TT---PEEE------S-PPPPPPSSSS-HHHHHHHHHHHHHHSEE----B----SSHHHHHHHHHHHS-EE-TTS-BPEEPPTT--GGGTTT---SS-PPPEEEEEETTTEEEEEE-HHHHHHHHHHTTT--EEEEEEEEETTEEEEEEEEEEEEETTEEEEEEES--HHHHHHHHHHHHHHHH-S---SS-TT---HHHHHHHHHHHT-B--EE-TT--TT-SEEEEETTTTEEEEEETTEEEEEE--HHHHHHHHHSS-HHHHHHHHTTT-TT-EEEEE-TTT--EES-SSS--PPP-PPPPB----TT---STTS--

Foldseek 3Di:
DDDPDDDFDWDDDPDPDPDDPDDTDRPVPPQQPDQLPQQPDWFDPSVLLVVQSVVCRVPQWDFAAKDADTDPDLRNQLSVQVSRHIGGGLVDFDAAEDDQQDDPVCLQVARPPPDGADWAWEADPQGKIKIFHALVSVVSVCVLVVQAKHKTWIWMQHPVGTMTYIWIWGDPDQLDMFIFGTNDDPVVRVSVRLVVSLNNSDPDDDRYPPPPPDSVVVVLLQQLQQAWDWDAQPPDPQQFGIWTARQSVCWIWTQGPNFIKIDRHHPVLVCCLRPDPCNVVSCVVPPVPDPDIATWDADPPARHTDNDNVSHDHDHDHDDRDSPCSSDNPVCPVVPD

Sequence (337 aa):
MATATVPPRLRKKDNGTPGNGGEFDVDTRPDAAVTLAPVYAGGATREAADARRDALRGSGFVPAVAGRIVGSDSTTWWNTALVRAEYAGDSRAEYAKLPEDFSLKYAEQGYRGNRRLSRRTYTAPGGVSVTMPSVNTIKAFARINDYETVDIPISAVTPNGDVQGWIRVTKNGPGQWAVSGLGMDPATNAYVSETVNALLESRTVSGAFTGIEDIRESRLQRMARIGVQIKEVPDAPVVLSAVGYNKASKTLAMKIGGRVWGYSATSEDFDQLRTNSKPAAVFNRLFASKKGRVQLHACPKCERVSANLDEHRCPPRHKAATRRASKPSRTFASLLH

Radius of gyration: 25.85 Å; Cα contacts (8 Å, |Δi|>4): 597; chains: 1; bounding box: 67×64×71 Å